Protein AF-A0A5J4TR93-F1 (afdb_monomer)

pLDDT: mean 70.81, std 18.43, range [32.22, 93.0]

Foldseek 3Di:
DDDDDPDDPVVVVVVVVVVPDDDDDPVVVVVVVVVVVVVVVVPDPPPDDPDDQLVPDAALPRDCVSPPQDPDLQSNLPHNNDPHRHDHCQPLVNQALPPACNSPPQDPDLLVNLSHNVDPHNHDHSPPLVNAALPDACNSPNQDPDQLVNLSRNNDPHNHDPPQLDPPPPDLVCCVSRPQDPPLQVNCVRPCDPHSHDNCQDLVNAELPPDCVSHPQDQDPVVNVSHNNCQPPVQPVHAALPNACVSPPQDLDPVSLVVHNVCVHRCVCSPPPCVVVPPPDPPPDDPDDPPPVVVVVVVCVVVVVVVVVVVVVVPVPPPDDDDDDDDDDDD

Structure (mmCIF, N/CA/C/O backbone):
data_AF-A0A5J4TR93-F1
#
_entry.id   AF-A0A5J4TR93-F1
#
loop_
_atom_site.group_PDB
_atom_site.id
_atom_site.type_symbol
_atom_site.label_atom_id
_atom_site.label_alt_id
_atom_site.label_comp_id
_atom_site.label_asym_id
_atom_site.label_entity_id
_atom_site.label_seq_id
_atom_site.pdbx_PDB_ins_code
_atom_site.Cartn_x
_atom_site.Cartn_y
_atom_site.Cartn_z
_atom_site.occupancy
_atom_site.B_iso_or_equiv
_atom_site.auth_seq_id
_atom_site.auth_comp_id
_atom_site.auth_asym_id
_atom_site.auth_atom_id
_atom_site.pdbx_PDB_model_num
ATOM 1 N N . MET A 1 1 ? -31.481 51.929 -56.118 1.00 37.41 1 MET A N 1
ATOM 2 C CA . MET A 1 1 ? -30.081 52.395 -55.987 1.00 37.41 1 MET A CA 1
ATOM 3 C C . MET A 1 1 ? -29.507 51.652 -54.790 1.00 37.41 1 MET A C 1
ATOM 5 O O . MET A 1 1 ? -30.074 51.794 -53.726 1.00 37.41 1 MET A O 1
ATOM 9 N N . ILE A 1 2 ? -28.531 50.756 -54.876 1.00 32.22 2 ILE A N 1
ATOM 10 C CA . ILE A 1 2 ? -27.362 50.682 -55.755 1.00 32.22 2 ILE A CA 1
ATOM 11 C C . ILE A 1 2 ? -27.167 49.223 -56.203 1.00 32.22 2 ILE A C 1
ATOM 13 O O . ILE A 1 2 ? -27.269 48.296 -55.407 1.00 32.22 2 ILE A O 1
ATOM 17 N N . GLN A 1 3 ? -26.921 49.065 -57.503 1.00 36.19 3 GLN A N 1
ATOM 18 C CA . GLN A 1 3 ? -26.492 47.844 -58.178 1.00 36.19 3 GLN A CA 1
ATOM 19 C C . GLN A 1 3 ? -25.020 47.526 -57.885 1.00 36.19 3 GLN A C 1
ATOM 21 O O . GLN A 1 3 ? -24.191 48.430 -57.834 1.00 36.19 3 GLN A O 1
ATOM 26 N N . GLY A 1 4 ? -24.705 46.228 -57.891 1.00 43.88 4 GLY A N 1
ATOM 27 C CA . GLY A 1 4 ? -23.479 45.711 -58.498 1.00 43.88 4 GLY A CA 1
ATOM 28 C C . GLY A 1 4 ? -22.318 45.445 -57.550 1.00 43.88 4 GLY A C 1
ATOM 29 O O . GLY A 1 4 ? -21.496 46.331 -57.333 1.00 43.88 4 GLY A O 1
ATOM 30 N N . LYS A 1 5 ? -22.188 44.188 -57.092 1.00 41.41 5 LYS A N 1
ATOM 31 C CA . LYS A 1 5 ? -20.883 43.583 -56.759 1.00 41.41 5 LYS A CA 1
ATOM 32 C C . LYS A 1 5 ? -20.880 42.052 -56.586 1.00 41.41 5 LYS A C 1
ATOM 34 O O . LYS A 1 5 ? -20.048 41.544 -55.858 1.00 41.41 5 LYS A O 1
ATOM 39 N N . ASP A 1 6 ? -21.702 41.305 -57.327 1.00 48.62 6 ASP A N 1
ATOM 40 C CA . ASP A 1 6 ? -21.729 39.829 -57.246 1.00 48.62 6 ASP A CA 1
ATOM 41 C C . ASP A 1 6 ? -21.394 39.141 -58.576 1.00 48.62 6 ASP A C 1
ATOM 43 O O . ASP A 1 6 ? -22.163 38.328 -59.062 1.00 48.62 6 ASP A O 1
ATOM 47 N N . ASN A 1 7 ? -20.258 39.470 -59.206 1.00 46.81 7 ASN A N 1
ATOM 48 C CA . ASN A 1 7 ? -19.810 38.741 -60.410 1.00 46.81 7 ASN A CA 1
ATOM 49 C C . ASN A 1 7 ? -18.286 38.578 -60.567 1.00 46.81 7 ASN A C 1
ATOM 51 O O . ASN A 1 7 ? -17.830 38.132 -61.614 1.00 46.81 7 ASN A O 1
ATOM 55 N N . HIS A 1 8 ? -17.478 38.884 -59.545 1.00 45.69 8 HIS A N 1
ATOM 56 C CA . HIS A 1 8 ? -16.012 38.772 -59.655 1.00 45.69 8 HIS A CA 1
ATOM 57 C C . HIS A 1 8 ? -15.372 37.664 -58.806 1.00 45.69 8 HIS A C 1
ATOM 59 O O . HIS A 1 8 ? -14.196 37.360 -58.995 1.00 45.69 8 HIS A O 1
ATOM 65 N N . VAL A 1 9 ? -16.132 37.025 -57.911 1.00 43.44 9 VAL A N 1
ATOM 66 C CA . VAL A 1 9 ? -15.620 35.936 -57.055 1.00 43.44 9 VAL A CA 1
ATOM 67 C C . VAL A 1 9 ? -15.923 34.553 -57.648 1.00 43.44 9 VAL A C 1
ATOM 69 O O . VAL A 1 9 ? -15.178 33.606 -57.415 1.00 43.44 9 VAL A O 1
ATOM 72 N N . LEU A 1 10 ? -16.935 34.436 -58.516 1.00 42.91 10 LEU A N 1
ATOM 73 C CA . LEU A 1 10 ? -17.304 33.155 -59.128 1.00 42.91 10 LEU A CA 1
ATOM 74 C C . LEU A 1 10 ? -16.402 32.751 -60.314 1.00 42.91 10 LEU A C 1
ATOM 76 O O . LEU A 1 10 ? -16.296 31.567 -60.619 1.00 42.91 10 LEU A O 1
ATOM 80 N N . LEU A 1 11 ? -15.679 33.695 -60.936 1.00 42.56 11 LEU A N 1
ATOM 81 C CA . LEU A 1 11 ? -14.771 33.391 -62.055 1.00 42.56 11 LEU A CA 1
ATOM 82 C C . LEU A 1 11 ? -13.381 32.888 -61.617 1.00 42.56 11 LEU A C 1
ATOM 84 O O . LEU A 1 11 ? -12.681 32.255 -62.403 1.00 42.56 11 LEU A O 1
ATOM 88 N N . LEU A 1 12 ? -12.975 33.131 -60.365 1.00 40.06 12 LEU A N 1
ATOM 89 C CA . LEU A 1 12 ? -11.679 32.674 -59.840 1.00 40.06 12 LEU A CA 1
ATOM 90 C C . LEU A 1 12 ? -11.728 31.240 -59.295 1.00 40.06 12 LEU A C 1
ATOM 92 O O . LEU A 1 12 ? -10.715 30.545 -59.317 1.00 40.06 12 LEU A O 1
ATOM 96 N N . VAL A 1 13 ? -12.909 30.760 -58.894 1.00 43.53 13 VAL A N 1
ATOM 97 C CA . VAL A 1 13 ? -13.087 29.377 -58.417 1.00 43.53 13 VAL A CA 1
ATOM 98 C C . VAL A 1 13 ? -13.214 28.383 -59.583 1.00 43.53 13 VAL A C 1
ATOM 100 O O . VAL A 1 13 ? -12.844 27.221 -59.436 1.00 43.53 13 VAL A O 1
ATOM 103 N N . GLN A 1 14 ? -13.619 28.828 -60.780 1.00 42.38 14 GLN A N 1
ATOM 104 C CA . GLN A 1 14 ? -13.670 27.961 -61.967 1.00 42.38 14 GLN A CA 1
ATOM 105 C C . GLN A 1 14 ? -12.337 27.821 -62.725 1.00 42.38 14 GLN A C 1
ATOM 107 O O . GLN A 1 14 ? -12.156 26.820 -63.414 1.00 42.38 14 GLN A O 1
ATOM 112 N N . LEU A 1 15 ? -11.373 28.741 -62.569 1.00 36.44 15 LEU A N 1
ATOM 113 C CA . LEU A 1 15 ? -10.076 28.636 -63.265 1.00 36.44 15 LEU A CA 1
ATOM 114 C C . LEU A 1 15 ? -9.021 27.794 -62.524 1.00 36.44 15 LEU A C 1
ATOM 116 O O . LEU A 1 15 ? -8.045 27.367 -63.136 1.00 36.44 15 LEU A O 1
ATOM 120 N N . GLN A 1 16 ? -9.199 27.527 -61.228 1.00 38.84 16 GLN A N 1
ATOM 121 C CA . GLN A 1 16 ? -8.255 26.710 -60.448 1.00 38.84 16 GLN A CA 1
ATOM 122 C C . GLN A 1 16 ? -8.620 25.217 -60.414 1.00 38.84 16 GLN A C 1
ATOM 124 O O . GLN A 1 16 ? -7.770 24.392 -60.089 1.00 38.84 16 GLN A O 1
ATOM 129 N N . LEU A 1 17 ? -9.836 24.837 -60.827 1.00 37.47 17 LEU A N 1
ATOM 130 C CA . LEU A 1 17 ? -10.262 23.431 -60.848 1.00 37.47 17 LEU A CA 1
ATOM 131 C C . LEU A 1 17 ? -10.017 22.703 -62.185 1.00 37.47 17 LEU A C 1
ATOM 133 O O . LEU A 1 17 ? -10.190 21.491 -62.249 1.00 37.47 17 LEU A O 1
ATOM 137 N N . GLN A 1 18 ? -9.559 23.394 -63.236 1.00 36.00 18 GLN A N 1
ATOM 138 C CA . GLN A 1 18 ? -9.200 22.764 -64.521 1.00 36.00 18 GLN A CA 1
ATOM 139 C C . GLN A 1 18 ? -7.719 22.368 -64.650 1.00 36.00 18 GLN A C 1
ATOM 141 O O . GLN A 1 18 ? -7.346 21.717 -65.623 1.00 36.00 18 GLN A O 1
ATOM 146 N N . VAL A 1 19 ? -6.869 22.679 -63.665 1.00 37.88 19 VAL A N 1
ATOM 147 C CA . VAL A 1 19 ? -5.449 22.263 -63.680 1.00 37.88 19 VAL A CA 1
ATOM 148 C C . VAL A 1 19 ? -5.249 20.850 -63.100 1.00 37.88 19 VAL A C 1
ATOM 150 O O . VAL A 1 19 ? -4.208 20.235 -63.314 1.00 37.88 19 VAL A O 1
ATOM 153 N N . LEU A 1 20 ? -6.264 20.274 -62.445 1.00 37.34 20 LEU A N 1
ATOM 154 C CA . LEU A 1 20 ? -6.200 18.936 -61.836 1.00 37.34 20 LEU A CA 1
ATOM 155 C C . LEU A 1 20 ? -6.741 17.790 -62.710 1.00 37.34 20 LEU A C 1
ATOM 157 O O . LEU A 1 20 ? -6.771 16.646 -62.263 1.00 37.34 20 LEU A O 1
ATOM 161 N N . GLN A 1 21 ? -7.107 18.047 -63.969 1.00 39.69 21 GLN A N 1
ATOM 162 C CA . GLN A 1 21 ? -7.540 17.004 -64.909 1.00 39.69 21 GLN A CA 1
ATOM 163 C C . GLN A 1 21 ? -6.921 17.189 -66.301 1.00 39.69 21 GLN A C 1
ATOM 165 O O . GLN A 1 21 ? -7.613 17.356 -67.301 1.00 39.69 21 GLN A O 1
ATOM 170 N N . GLN A 1 22 ? -5.593 17.087 -66.388 1.00 34.19 22 GLN A N 1
ATOM 171 C CA . GLN A 1 22 ? -4.949 16.621 -67.618 1.00 34.19 22 GLN A CA 1
ATOM 172 C C . GLN A 1 22 ? -4.065 15.405 -67.322 1.00 34.19 22 GLN A C 1
ATOM 174 O O . GLN A 1 22 ? -3.026 15.534 -66.671 1.00 34.19 22 GLN A O 1
ATOM 179 N N . PRO A 1 23 ? -4.449 14.209 -67.798 1.00 41.34 23 PRO A N 1
ATOM 180 C CA . PRO A 1 23 ? -3.612 13.037 -67.689 1.00 41.34 23 PRO A CA 1
ATOM 181 C C . PRO A 1 23 ? -2.524 13.059 -68.781 1.00 41.34 23 PRO A C 1
ATOM 183 O O . PRO A 1 23 ? -2.774 13.316 -69.953 1.00 41.34 23 PRO A O 1
ATOM 186 N N . SER A 1 24 ? -1.316 12.646 -68.395 1.00 49.66 24 SER A N 1
ATOM 187 C CA . SER A 1 24 ? -0.573 11.631 -69.160 1.00 49.66 24 SER A CA 1
ATOM 188 C C . SER A 1 24 ? 0.095 11.982 -70.503 1.00 49.66 24 SER A C 1
ATOM 190 O O . SER A 1 24 ? 0.220 11.089 -71.337 1.00 49.66 24 SER A O 1
ATOM 192 N N . VAL A 1 25 ? 0.646 13.187 -70.717 1.00 40.06 25 VAL A N 1
ATOM 193 C CA . VAL A 1 25 ? 1.549 13.387 -71.884 1.00 40.06 25 VAL A CA 1
ATOM 194 C C . VAL A 1 25 ? 2.928 13.943 -71.516 1.00 40.06 25 VAL A C 1
ATOM 196 O O . VAL A 1 25 ? 3.928 13.290 -71.804 1.00 40.06 25 VAL A O 1
ATOM 199 N N . ARG A 1 26 ? 3.040 15.066 -70.790 1.00 35.22 26 ARG A N 1
ATOM 200 C CA . ARG A 1 26 ? 4.363 15.677 -70.513 1.00 35.22 26 ARG A CA 1
ATOM 201 C C . ARG A 1 26 ? 5.221 14.945 -69.477 1.00 35.22 26 ARG A C 1
ATOM 203 O O . ARG A 1 26 ? 6.428 14.847 -69.667 1.00 35.22 26 ARG A O 1
ATOM 210 N N . VAL A 1 27 ? 4.633 14.371 -68.425 1.00 40.75 27 VAL A N 1
ATOM 211 C CA . VAL A 1 27 ? 5.401 13.608 -67.416 1.00 40.75 27 VAL A CA 1
ATOM 212 C C . VAL A 1 27 ? 5.897 12.279 -67.998 1.00 40.75 27 VAL A C 1
ATOM 214 O O . VAL A 1 27 ? 7.054 11.916 -67.800 1.00 40.75 27 VAL A O 1
ATOM 217 N N . LYS A 1 28 ? 5.079 11.609 -68.825 1.00 37.75 28 LYS A N 1
ATOM 218 C CA . LYS A 1 28 ? 5.501 10.418 -69.578 1.00 37.75 28 LYS A CA 1
ATOM 219 C C . LYS A 1 28 ? 6.570 10.735 -70.619 1.00 37.75 28 LYS A C 1
ATOM 221 O O . LYS A 1 28 ? 7.483 9.933 -70.756 1.00 37.75 28 LYS A O 1
ATOM 226 N N . GLN A 1 29 ? 6.513 11.882 -71.301 1.00 37.31 29 GLN A N 1
ATOM 227 C CA . GLN A 1 29 ? 7.568 12.293 -72.235 1.00 37.31 29 GLN A CA 1
ATOM 228 C C . GLN A 1 29 ? 8.889 12.602 -71.526 1.00 37.31 29 GLN A C 1
ATOM 230 O O . GLN A 1 29 ? 9.932 12.222 -72.042 1.00 37.31 29 GLN A O 1
ATOM 235 N N . ILE A 1 30 ? 8.875 13.220 -70.341 1.00 41.97 30 ILE A N 1
ATOM 236 C CA . ILE A 1 30 ? 10.106 13.511 -69.584 1.00 41.97 30 ILE A CA 1
ATOM 237 C C . ILE A 1 30 ? 10.707 12.226 -68.988 1.00 41.97 30 ILE A C 1
ATOM 239 O O . ILE A 1 30 ? 11.923 12.051 -69.046 1.00 41.97 30 ILE A O 1
ATOM 243 N N . LEU A 1 31 ? 9.883 11.296 -68.490 1.00 41.44 31 LEU A N 1
ATOM 244 C CA . LEU A 1 31 ? 10.342 9.983 -68.011 1.00 41.44 31 LEU A CA 1
ATOM 245 C C . LEU A 1 31 ? 10.818 9.069 -69.150 1.00 41.44 31 LEU A C 1
ATOM 247 O O . LEU A 1 31 ? 11.881 8.474 -69.014 1.00 41.44 31 LEU A O 1
ATOM 251 N N . HIS A 1 32 ? 10.125 9.018 -70.296 1.00 39.75 32 HIS A N 1
ATOM 252 C CA . HIS A 1 32 ? 10.624 8.293 -71.475 1.00 39.75 32 HIS A CA 1
ATOM 253 C C . HIS A 1 32 ? 11.901 8.924 -72.025 1.00 39.75 32 HIS A C 1
ATOM 255 O O . HIS A 1 32 ? 12.816 8.196 -72.384 1.00 39.75 32 HIS A O 1
ATOM 261 N N . SER A 1 33 ? 12.004 10.257 -72.059 1.00 36.41 33 SER A N 1
ATOM 262 C CA . SER A 1 33 ? 13.213 10.933 -72.553 1.00 36.41 33 SER A CA 1
ATOM 263 C C . SER A 1 33 ? 14.403 10.703 -71.623 1.00 36.41 33 SER A C 1
ATOM 265 O O . SER A 1 33 ? 15.499 10.448 -72.108 1.00 36.41 33 SER A O 1
ATOM 267 N N . LYS A 1 34 ? 14.205 10.714 -70.295 1.00 43.38 34 LYS A N 1
ATOM 268 C CA . LYS A 1 34 ? 15.256 10.359 -69.325 1.00 43.38 34 LYS A CA 1
ATOM 269 C C . LYS A 1 34 ? 15.629 8.875 -69.389 1.00 43.38 34 LYS A C 1
ATOM 271 O O . LYS A 1 34 ? 16.813 8.566 -69.346 1.00 43.38 34 LYS A O 1
ATOM 276 N N . SER A 1 35 ? 14.652 7.984 -69.571 1.00 39.16 35 SER A N 1
ATOM 277 C CA . SER A 1 35 ? 14.885 6.547 -69.771 1.00 39.16 35 SER A CA 1
ATOM 278 C C . SER A 1 35 ? 15.673 6.269 -71.057 1.00 39.16 35 SER A C 1
ATOM 280 O O . SER A 1 35 ? 16.639 5.519 -71.019 1.00 39.16 35 SER A O 1
ATOM 282 N N . LEU A 1 36 ? 15.336 6.932 -72.171 1.00 40.34 36 LEU A N 1
ATOM 283 C CA . LEU A 1 36 ? 16.033 6.809 -73.463 1.00 40.34 36 LEU A CA 1
ATOM 284 C C . LEU A 1 36 ? 17.441 7.424 -73.453 1.00 40.34 36 LEU A C 1
ATOM 286 O O . LEU A 1 36 ? 18.318 6.964 -74.183 1.00 40.34 36 LEU A O 1
ATOM 290 N N . ILE A 1 37 ? 17.678 8.462 -72.643 1.00 45.16 37 ILE A N 1
ATOM 291 C CA . ILE A 1 37 ? 19.025 9.010 -72.427 1.00 45.16 37 ILE A CA 1
ATOM 292 C C . ILE A 1 37 ? 19.863 8.030 -71.592 1.00 45.16 37 ILE A C 1
ATOM 294 O O . ILE A 1 37 ? 21.029 7.818 -71.912 1.00 45.16 37 ILE A O 1
ATOM 298 N N . LEU A 1 38 ? 19.268 7.378 -70.588 1.00 44.34 38 LEU A N 1
ATOM 299 C CA . LEU A 1 38 ? 19.948 6.379 -69.758 1.00 44.34 38 LEU A CA 1
ATOM 300 C C . LEU A 1 38 ? 20.294 5.107 -70.555 1.00 44.34 38 LEU A C 1
ATOM 302 O O . LEU A 1 38 ? 21.411 4.607 -70.457 1.00 44.34 38 LEU A O 1
ATOM 306 N N . GLU A 1 39 ? 19.390 4.637 -71.418 1.00 41.78 39 GLU A N 1
ATOM 307 C CA . GLU A 1 39 ? 19.602 3.461 -72.277 1.00 41.78 39 GLU A CA 1
ATOM 308 C C . GLU A 1 39 ? 20.697 3.690 -73.339 1.00 41.78 39 GLU A C 1
ATOM 310 O O . GLU A 1 39 ? 21.453 2.778 -73.676 1.00 41.78 39 GLU A O 1
ATOM 315 N N . LYS A 1 40 ? 20.850 4.931 -73.827 1.00 43.34 40 LYS A N 1
ATOM 316 C CA . LYS A 1 40 ? 21.929 5.300 -74.763 1.00 43.34 40 LYS A CA 1
ATOM 317 C C . LYS A 1 40 ? 23.312 5.361 -74.113 1.00 43.34 40 LYS A C 1
ATOM 319 O O . LYS A 1 40 ? 24.295 5.115 -74.804 1.00 43.34 40 LYS A O 1
ATOM 324 N N . VAL A 1 41 ? 23.404 5.640 -72.811 1.00 48.03 41 VAL A N 1
ATOM 325 C CA . VAL A 1 41 ? 24.677 5.605 -72.064 1.00 48.03 41 VAL A CA 1
ATOM 326 C C . VAL A 1 41 ? 25.120 4.161 -71.774 1.00 48.03 41 VAL A C 1
ATOM 328 O O . VAL A 1 41 ? 26.315 3.891 -71.679 1.00 48.03 41 VAL A O 1
ATOM 331 N N . VAL A 1 42 ? 24.180 3.211 -71.698 1.00 46.88 42 VAL A N 1
ATOM 332 C CA . VAL A 1 42 ? 24.457 1.783 -71.441 1.00 46.88 42 VAL A CA 1
ATOM 333 C C . VAL A 1 42 ? 25.164 1.089 -72.615 1.00 46.88 42 VAL A C 1
ATOM 335 O O . VAL A 1 42 ? 25.933 0.160 -72.381 1.00 46.88 42 VAL A O 1
ATOM 338 N N . ASN A 1 43 ? 24.977 1.568 -73.851 1.00 45.41 43 ASN A N 1
ATOM 339 C CA . ASN A 1 43 ? 25.500 0.934 -75.069 1.00 45.41 43 ASN A CA 1
ATOM 340 C C . ASN A 1 43 ? 26.557 1.772 -75.827 1.00 45.41 43 ASN A C 1
ATOM 342 O O . ASN A 1 43 ? 26.835 1.473 -76.989 1.00 45.41 43 ASN A O 1
ATOM 346 N N . ASP A 1 44 ? 27.153 2.814 -75.223 1.00 44.50 44 ASP A N 1
ATOM 347 C CA . ASP A 1 44 ? 28.219 3.598 -75.878 1.00 44.50 44 ASP A CA 1
ATOM 348 C C . ASP A 1 44 ? 29.593 2.894 -75.739 1.00 44.50 44 ASP A C 1
ATOM 350 O O . ASP A 1 44 ? 30.069 2.692 -74.616 1.00 44.50 44 ASP A O 1
ATOM 354 N N . PRO A 1 45 ? 30.275 2.548 -76.853 1.00 47.53 45 PRO A N 1
ATOM 355 C CA . PRO A 1 45 ? 31.579 1.883 -76.827 1.00 47.53 45 PRO A CA 1
ATOM 356 C C . PRO A 1 45 ? 32.733 2.738 -76.266 1.00 47.53 45 PRO A C 1
ATOM 358 O O . PRO A 1 45 ? 33.859 2.251 -76.182 1.00 47.53 45 PRO A O 1
ATOM 361 N N . ARG A 1 46 ? 32.500 4.001 -75.876 1.00 49.84 46 ARG A N 1
ATOM 362 C CA . ARG A 1 46 ? 33.525 4.939 -75.367 1.00 49.84 46 ARG A CA 1
ATOM 363 C C . ARG A 1 46 ? 33.534 5.088 -73.840 1.00 49.84 46 ARG A C 1
ATOM 365 O O . ARG A 1 46 ? 33.882 6.148 -73.312 1.00 49.84 46 ARG A O 1
ATOM 372 N N . LYS A 1 47 ? 33.161 4.037 -73.109 1.00 43.44 47 LYS A N 1
ATOM 373 C CA . LYS A 1 47 ? 33.245 4.002 -71.641 1.00 43.44 47 LYS A CA 1
ATOM 374 C C . LYS A 1 47 ? 34.717 4.116 -71.207 1.00 43.44 47 LYS A C 1
ATOM 376 O O . LYS A 1 47 ? 35.491 3.193 -71.431 1.00 43.44 47 LYS A O 1
ATOM 381 N N . GLY A 1 48 ? 35.105 5.250 -70.613 1.00 45.72 48 GLY A N 1
ATOM 382 C CA . GLY A 1 48 ? 36.440 5.403 -70.017 1.00 45.72 48 GLY A CA 1
ATOM 383 C C . GLY A 1 48 ? 37.057 6.805 -69.949 1.00 45.72 48 GLY A C 1
ATOM 384 O O . GLY A 1 48 ? 38.106 6.934 -69.331 1.00 45.72 48 GLY A O 1
ATOM 385 N N . GLY A 1 49 ? 36.463 7.858 -70.528 1.00 49.66 49 GLY A N 1
ATOM 386 C CA . GLY A 1 49 ? 37.094 9.191 -70.428 1.00 49.66 49 GLY A CA 1
ATOM 387 C C . GLY A 1 49 ? 36.222 10.439 -70.579 1.00 49.66 49 GLY A C 1
ATOM 388 O O . GLY A 1 49 ? 36.666 11.513 -70.192 1.00 49.66 49 GLY A O 1
ATOM 389 N N . LEU A 1 50 ? 35.000 10.337 -71.118 1.00 51.59 50 LEU A N 1
ATOM 390 C CA . LEU A 1 50 ? 34.141 11.504 -71.408 1.00 51.59 50 LEU A CA 1
ATOM 391 C C . LEU A 1 50 ? 32.706 11.396 -70.864 1.00 51.59 50 LEU A C 1
ATOM 393 O O . LEU A 1 50 ? 31.924 12.330 -71.023 1.00 51.59 50 LEU A O 1
ATOM 397 N N . CYS A 1 51 ? 32.348 10.287 -70.215 1.00 51.56 51 CYS A N 1
ATOM 398 C CA . CYS A 1 51 ? 31.077 10.173 -69.505 1.00 51.56 51 CYS A CA 1
ATOM 399 C C . CYS A 1 51 ? 31.311 10.516 -68.029 1.00 51.56 51 CYS A C 1
ATOM 401 O O . CYS A 1 51 ? 32.232 9.938 -67.446 1.00 51.56 51 CYS A O 1
ATOM 403 N N . PRO A 1 52 ? 30.521 11.424 -67.422 1.00 57.59 52 PRO A N 1
ATOM 404 C CA . PRO A 1 52 ? 30.558 11.608 -65.978 1.00 57.59 52 PRO A CA 1
ATOM 405 C C . PRO A 1 52 ? 30.280 10.259 -65.316 1.00 57.59 52 PRO A C 1
ATOM 407 O O . PRO A 1 52 ? 29.453 9.491 -65.815 1.00 57.59 52 PRO A O 1
ATOM 410 N N . ASP A 1 53 ? 31.019 9.968 -64.245 1.00 66.38 53 ASP A N 1
ATOM 411 C CA . ASP A 1 53 ? 30.845 8.753 -63.454 1.00 66.38 53 ASP A CA 1
ATOM 412 C C . ASP A 1 53 ? 29.339 8.542 -63.209 1.00 66.38 53 ASP A C 1
ATOM 414 O O . ASP A 1 53 ? 28.683 9.453 -62.689 1.00 66.38 53 ASP A O 1
ATOM 418 N N . PRO A 1 54 ? 28.751 7.403 -63.631 1.00 63.38 54 PRO A N 1
ATOM 419 C CA . PRO A 1 54 ? 27.326 7.146 -63.437 1.00 63.38 54 PRO A CA 1
ATOM 420 C C . PRO A 1 54 ? 26.919 7.215 -61.958 1.00 63.38 54 PRO A C 1
ATOM 422 O O . PRO A 1 54 ? 25.733 7.379 -61.672 1.00 63.38 54 PRO A O 1
ATOM 425 N N . CYS A 1 55 ? 27.886 7.142 -61.038 1.00 71.88 55 CYS A N 1
ATOM 426 C CA . CYS A 1 55 ? 27.691 7.218 -59.595 1.00 71.88 55 CYS A CA 1
ATOM 427 C C . CYS A 1 55 ? 28.007 8.600 -59.004 1.00 71.88 55 CYS A C 1
ATOM 429 O O . CYS A 1 55 ? 27.913 8.776 -57.792 1.00 71.88 55 CYS A O 1
ATOM 431 N N . ALA A 1 56 ? 28.309 9.607 -59.836 1.00 73.62 56 ALA A N 1
ATOM 432 C CA . ALA A 1 56 ? 28.550 10.981 -59.387 1.00 73.62 56 ALA A CA 1
ATOM 433 C C . ALA A 1 56 ? 27.309 11.638 -58.760 1.00 73.62 56 ALA A C 1
ATOM 435 O O . ALA A 1 56 ? 27.438 12.531 -57.924 1.00 73.62 56 ALA A O 1
ATOM 436 N N . VAL A 1 57 ? 26.106 11.222 -59.170 1.00 77.19 57 VAL A N 1
ATOM 437 C CA . VAL A 1 57 ? 24.838 11.699 -58.604 1.00 77.19 57 VAL A CA 1
ATOM 438 C C . VAL A 1 57 ? 23.910 10.508 -58.395 1.00 77.19 57 VAL A C 1
ATOM 440 O O . VAL A 1 57 ? 23.324 9.980 -59.341 1.00 77.19 57 VAL A O 1
ATOM 443 N N . ILE A 1 58 ? 23.765 10.095 -57.139 1.00 80.50 58 ILE A N 1
ATOM 444 C CA . ILE A 1 58 ? 22.849 9.029 -56.732 1.00 80.50 58 ILE A CA 1
ATOM 445 C C . ILE A 1 58 ? 21.553 9.671 -56.227 1.00 80.50 58 ILE A C 1
ATOM 447 O O . ILE A 1 58 ? 21.584 10.612 -55.438 1.00 80.50 58 ILE A O 1
ATOM 451 N N . ILE A 1 59 ? 20.414 9.167 -56.698 1.00 81.88 59 ILE A N 1
ATOM 452 C CA . ILE A 1 59 ? 19.072 9.508 -56.211 1.00 81.88 59 ILE A CA 1
ATOM 453 C C . ILE A 1 59 ? 18.322 8.213 -55.883 1.00 81.88 59 ILE A C 1
ATOM 455 O O . ILE A 1 59 ? 18.737 7.133 -56.301 1.00 81.88 59 ILE A O 1
ATOM 459 N N . GLU A 1 60 ? 17.191 8.317 -55.187 1.00 81.00 60 GLU A N 1
ATOM 460 C CA . GLU A 1 60 ? 16.388 7.176 -54.708 1.00 81.00 60 GLU A CA 1
ATOM 461 C C . GLU A 1 60 ? 16.020 6.152 -55.804 1.00 81.00 60 GLU A C 1
ATOM 463 O O . GLU A 1 60 ? 15.900 4.965 -55.530 1.00 81.00 60 GLU A O 1
ATOM 468 N N . SER A 1 61 ? 15.878 6.582 -57.064 1.00 80.12 61 SER A N 1
ATOM 469 C CA . SER A 1 61 ? 15.525 5.708 -58.194 1.00 80.12 61 SER A CA 1
ATOM 470 C C . SER A 1 61 ? 16.722 5.184 -59.004 1.00 80.12 61 SER A C 1
ATOM 472 O O . SER A 1 61 ? 16.521 4.575 -60.058 1.00 80.12 61 SER A O 1
ATOM 474 N N . THR A 1 62 ? 17.967 5.471 -58.606 1.00 81.81 62 THR A N 1
ATOM 475 C CA . THR A 1 62 ? 19.162 5.051 -59.360 1.00 81.81 62 THR A CA 1
ATOM 476 C C . THR A 1 62 ? 19.385 3.538 -59.232 1.00 81.81 62 THR A C 1
ATOM 478 O O . THR A 1 62 ? 19.644 3.029 -58.143 1.00 81.81 62 THR A O 1
ATOM 481 N N . SER A 1 63 ? 19.341 2.812 -60.357 1.00 80.69 63 SER A N 1
ATOM 482 C CA . SER A 1 63 ? 19.480 1.345 -60.388 1.00 80.69 63 SER A CA 1
ATOM 483 C C . SER A 1 63 ? 20.806 0.848 -59.799 1.00 80.69 63 SER A C 1
ATOM 485 O O . SER A 1 63 ? 21.881 1.346 -60.145 1.00 80.69 63 SER A O 1
ATOM 487 N N . THR A 1 64 ? 20.741 -0.214 -58.995 1.00 84.25 64 THR A N 1
ATOM 488 C CA . THR A 1 64 ? 21.915 -0.896 -58.424 1.00 84.25 64 THR A CA 1
ATOM 489 C C . THR A 1 64 ? 22.753 -1.639 -59.466 1.00 84.25 64 THR A C 1
ATOM 491 O O . THR A 1 64 ? 23.935 -1.878 -59.241 1.00 84.25 64 THR A O 1
ATOM 494 N N . SER A 1 65 ? 22.186 -1.937 -60.642 1.00 79.38 65 SER A N 1
ATOM 495 C CA . SER A 1 65 ? 22.933 -2.488 -61.783 1.00 79.38 65 SER A CA 1
ATOM 496 C C . SER A 1 65 ? 23.843 -1.466 -62.476 1.00 79.38 65 SER A C 1
ATOM 498 O O . SER A 1 65 ? 24.777 -1.856 -63.172 1.00 79.38 65 SER A O 1
ATOM 500 N N . LEU A 1 66 ? 23.568 -0.166 -62.305 1.00 79.56 66 LEU A N 1
ATOM 501 C CA . LEU A 1 66 ? 24.382 0.934 -62.837 1.00 79.56 66 LEU A CA 1
ATOM 502 C C . LEU A 1 66 ? 25.407 1.414 -61.808 1.00 79.56 66 LEU A C 1
ATOM 504 O O . LEU A 1 66 ? 26.564 1.629 -62.161 1.00 79.56 66 LEU A O 1
ATOM 508 N N . CYS A 1 67 ? 24.972 1.550 -60.555 1.00 83.12 67 CYS A N 1
ATOM 509 C CA . CYS A 1 67 ? 25.804 1.920 -59.416 1.00 83.12 67 CYS A CA 1
ATOM 510 C C . CYS A 1 67 ? 25.524 0.968 -58.258 1.00 83.12 67 CYS A C 1
ATOM 512 O O . CYS A 1 67 ? 24.488 1.134 -57.597 1.00 83.12 67 CYS A O 1
ATOM 514 N N . PRO A 1 68 ? 26.409 -0.017 -58.019 1.00 86.00 68 PRO A N 1
ATOM 515 C CA . PRO A 1 68 ? 26.281 -0.940 -56.902 1.00 86.00 68 PRO A CA 1
ATOM 516 C C . PRO A 1 68 ? 26.119 -0.195 -55.579 1.00 86.00 68 PRO A C 1
ATOM 518 O O . PRO A 1 68 ? 26.571 0.942 -55.428 1.00 86.00 68 PRO A O 1
ATOM 521 N N . CYS A 1 69 ? 25.441 -0.825 -54.625 1.00 85.00 69 CYS A N 1
ATOM 522 C CA . CYS A 1 69 ? 25.374 -0.278 -53.277 1.00 85.00 69 CYS A CA 1
ATOM 523 C C . CYS A 1 69 ? 26.778 -0.287 -52.655 1.00 85.00 69 CYS A C 1
ATOM 525 O O . CYS A 1 69 ? 27.526 -1.236 -52.897 1.00 85.00 69 CYS A O 1
ATOM 527 N N . PRO A 1 70 ? 27.139 0.730 -51.859 1.00 84.50 70 PRO A N 1
ATOM 528 C CA . PRO A 1 70 ? 28.398 0.717 -51.130 1.00 84.50 70 PRO A CA 1
ATOM 529 C C . PRO A 1 70 ? 28.461 -0.480 -50.176 1.00 84.50 70 PRO A C 1
ATOM 531 O O . PRO A 1 70 ? 27.479 -0.762 -49.484 1.00 84.50 70 PRO A O 1
ATOM 534 N N . ASP A 1 71 ? 29.621 -1.140 -50.119 1.00 80.25 71 ASP A N 1
ATOM 535 C CA . ASP A 1 71 ? 29.906 -2.192 -49.131 1.00 80.25 71 ASP A CA 1
ATOM 536 C C . ASP A 1 71 ? 30.234 -1.600 -47.746 1.00 80.25 71 ASP A C 1
ATOM 538 O O . ASP A 1 71 ? 30.038 -2.248 -46.718 1.00 80.25 71 ASP A O 1
ATOM 542 N N . ASP A 1 72 ? 30.722 -0.355 -47.705 1.00 81.00 72 ASP A N 1
ATOM 543 C CA . ASP A 1 72 ? 30.977 0.376 -46.462 1.00 81.00 72 ASP A CA 1
ATOM 544 C C . ASP A 1 72 ? 29.661 0.887 -45.859 1.00 81.00 72 ASP A C 1
ATOM 546 O O . ASP A 1 72 ? 28.920 1.644 -46.492 1.00 81.00 72 ASP A O 1
ATOM 550 N N . GLN A 1 73 ? 29.386 0.506 -44.610 1.00 77.50 73 GLN A N 1
ATOM 551 C CA . GLN A 1 73 ? 28.147 0.855 -43.909 1.00 77.50 73 GLN A CA 1
ATOM 552 C C . GLN A 1 73 ? 27.964 2.365 -43.710 1.00 77.50 73 GLN A C 1
ATOM 554 O O . GLN A 1 73 ? 26.834 2.852 -43.737 1.00 77.50 73 GLN A O 1
ATOM 559 N N . SER A 1 74 ? 29.050 3.120 -43.546 1.00 77.88 74 SER A N 1
ATOM 560 C CA . SER A 1 74 ? 29.006 4.576 -43.363 1.00 77.88 74 SER A CA 1
ATOM 561 C C . SER A 1 74 ? 28.589 5.268 -44.660 1.00 77.88 74 SER A C 1
ATOM 563 O O . SER A 1 74 ? 27.805 6.216 -44.643 1.00 77.88 74 SER A O 1
ATOM 565 N N . LEU A 1 75 ? 29.074 4.759 -45.798 1.00 79.06 75 LEU A N 1
ATOM 566 C CA . LEU A 1 75 ? 28.677 5.239 -47.124 1.00 79.06 75 LEU A CA 1
ATOM 567 C C . LEU A 1 75 ? 27.259 4.790 -47.487 1.00 79.06 75 LEU A C 1
ATOM 569 O O . LEU A 1 75 ? 26.512 5.547 -48.101 1.00 79.06 75 LEU A O 1
ATOM 573 N N . GLN A 1 76 ? 26.863 3.592 -47.065 1.00 80.50 76 GLN A N 1
ATOM 574 C CA . GLN A 1 76 ? 25.507 3.087 -47.256 1.00 80.50 76 GLN A CA 1
ATOM 575 C C . GLN A 1 76 ? 24.477 3.880 -46.433 1.00 80.50 76 GLN A C 1
ATOM 577 O O . GLN A 1 76 ? 23.374 4.125 -46.912 1.00 80.50 76 GLN A O 1
ATOM 582 N N . PHE A 1 77 ? 24.839 4.365 -45.238 1.00 78.62 77 PHE A N 1
ATOM 583 C CA . PHE A 1 77 ? 23.968 5.212 -44.413 1.00 78.62 77 PHE A CA 1
ATOM 584 C C . PHE A 1 77 ? 23.649 6.571 -45.054 1.00 78.62 77 PHE A C 1
ATOM 586 O O . PHE A 1 77 ? 22.573 7.128 -44.817 1.00 78.62 77 PHE A O 1
ATOM 593 N N . ILE A 1 78 ? 24.558 7.124 -45.856 1.00 81.00 78 ILE A N 1
ATOM 594 C CA . ILE A 1 78 ? 24.323 8.379 -46.584 1.00 81.00 78 ILE A CA 1
ATOM 595 C C . ILE A 1 78 ? 23.804 8.152 -48.011 1.00 81.00 78 ILE A C 1
ATOM 597 O O . ILE A 1 78 ? 23.453 9.127 -48.675 1.00 81.00 78 ILE A O 1
ATOM 601 N N . ASP A 1 79 ? 23.726 6.900 -48.484 1.00 83.31 79 ASP A N 1
ATOM 602 C CA . ASP A 1 79 ? 23.161 6.576 -49.797 1.00 83.31 79 ASP A CA 1
ATOM 603 C C . ASP A 1 79 ? 21.650 6.888 -49.790 1.00 83.31 79 ASP A C 1
ATOM 605 O O . ASP A 1 79 ? 20.908 6.327 -48.974 1.00 83.31 79 ASP A O 1
ATOM 609 N N . PRO A 1 80 ? 21.155 7.752 -50.698 1.00 84.69 80 PRO A N 1
ATOM 610 C CA . PRO A 1 80 ? 19.732 8.083 -50.794 1.00 84.69 80 PRO A CA 1
ATOM 611 C C . PRO A 1 80 ? 18.819 6.868 -51.003 1.00 84.69 80 PRO A C 1
ATOM 613 O O . PRO A 1 80 ? 17.621 6.954 -50.764 1.00 84.69 80 PRO A O 1
ATOM 616 N N . ARG A 1 81 ? 19.363 5.735 -51.457 1.00 86.00 81 ARG A N 1
ATOM 617 C CA . ARG A 1 81 ? 18.626 4.498 -51.744 1.00 86.00 81 ARG A CA 1
ATOM 618 C C . ARG A 1 81 ? 18.595 3.510 -50.576 1.00 86.00 81 ARG A C 1
ATOM 620 O O . ARG A 1 81 ? 18.090 2.395 -50.752 1.00 86.00 81 ARG A O 1
ATOM 627 N N . LYS A 1 82 ? 19.157 3.848 -49.411 1.00 86.94 82 LYS A N 1
ATOM 628 C CA . LYS A 1 82 ? 19.121 2.971 -48.229 1.00 86.94 82 LYS A CA 1
ATOM 629 C C . LYS A 1 82 ? 17.684 2.591 -47.860 1.00 86.94 82 LYS A C 1
ATOM 631 O O . LYS A 1 82 ? 16.770 3.405 -47.983 1.00 86.94 82 LYS A O 1
ATOM 636 N N . GLY A 1 83 ? 17.472 1.342 -47.461 1.00 79.62 83 GLY A N 1
ATOM 637 C CA . GLY A 1 83 ? 16.150 0.813 -47.103 1.00 79.62 83 GLY A CA 1
ATOM 638 C C . GLY A 1 83 ? 15.169 0.665 -48.269 1.00 79.62 83 GLY A C 1
ATOM 639 O O . GLY A 1 83 ? 14.030 0.258 -48.053 1.00 79.62 83 GLY A O 1
ATOM 640 N N . THR A 1 84 ? 15.588 0.970 -49.502 1.00 83.81 84 THR A N 1
ATOM 641 C CA . THR A 1 84 ? 14.788 0.743 -50.713 1.00 83.81 84 THR A CA 1
ATOM 642 C C . THR A 1 84 ? 15.494 -0.261 -51.616 1.00 83.81 84 THR A C 1
ATOM 644 O O . THR A 1 84 ? 15.323 -1.467 -51.454 1.00 83.81 84 THR A O 1
ATOM 647 N N . THR A 1 85 ? 16.318 0.204 -52.554 1.00 83.56 85 THR A N 1
ATOM 648 C CA . THR A 1 85 ? 17.100 -0.668 -53.437 1.00 83.56 85 THR A CA 1
ATOM 649 C C . THR A 1 85 ? 18.457 -1.043 -52.852 1.00 83.56 85 THR A C 1
ATOM 651 O O . THR A 1 85 ? 19.050 -2.015 -53.314 1.00 83.56 85 THR A O 1
ATOM 654 N N . CYS A 1 86 ? 18.951 -0.291 -51.862 1.00 84.56 86 CYS A N 1
ATOM 655 C CA . CYS A 1 86 ? 20.142 -0.643 -51.094 1.00 84.56 86 CYS A CA 1
ATOM 656 C C . CYS A 1 86 ? 19.776 -1.069 -49.667 1.00 84.56 86 CYS A C 1
ATOM 658 O O . CYS A 1 86 ? 18.800 -0.550 -49.120 1.00 84.56 86 CYS A O 1
ATOM 660 N N . PRO A 1 87 ? 20.543 -1.990 -49.051 1.00 84.38 87 PRO A N 1
ATOM 661 C CA . PRO A 1 87 ? 20.341 -2.367 -47.655 1.00 84.38 87 PRO A CA 1
ATOM 662 C C . PRO A 1 87 ? 20.362 -1.142 -46.734 1.00 84.38 87 PRO A C 1
ATOM 664 O O . PRO A 1 87 ? 21.112 -0.196 -46.975 1.00 84.38 87 PRO A O 1
ATOM 667 N N . ASP A 1 88 ? 19.525 -1.150 -45.697 1.00 85.12 88 ASP A N 1
ATOM 668 C CA . ASP A 1 88 ? 19.605 -0.162 -44.623 1.00 85.12 88 ASP A CA 1
ATOM 669 C C . ASP A 1 88 ? 20.535 -0.696 -43.523 1.00 85.12 88 ASP A C 1
ATOM 671 O O . ASP A 1 88 ? 20.208 -1.714 -42.903 1.00 85.12 88 ASP A O 1
ATOM 675 N N . PRO A 1 89 ? 21.675 -0.037 -43.245 1.00 78.00 89 PRO A N 1
ATOM 676 C CA . PRO A 1 89 ? 22.554 -0.446 -42.154 1.00 78.00 89 PRO A CA 1
ATOM 677 C C . PRO A 1 89 ? 21.888 -0.324 -40.771 1.00 78.00 89 PRO A C 1
ATOM 679 O O . PRO A 1 89 ? 22.387 -0.909 -39.808 1.00 78.00 89 PRO A O 1
ATOM 682 N N . CYS A 1 90 ? 20.774 0.411 -40.662 1.00 81.12 90 CYS A N 1
ATOM 683 C CA . CYS A 1 90 ? 20.030 0.621 -39.421 1.00 81.12 90 CYS A CA 1
ATOM 684 C C . CYS A 1 90 ? 18.822 -0.309 -39.256 1.00 81.12 90 CYS A C 1
ATOM 686 O O . CYS A 1 90 ? 18.116 -0.206 -38.251 1.00 81.12 90 CYS A O 1
ATOM 688 N N . ASP A 1 91 ? 18.592 -1.231 -40.195 1.00 83.19 91 ASP A N 1
ATOM 689 C CA . ASP A 1 91 ? 17.554 -2.248 -40.049 1.00 83.19 91 ASP A CA 1
ATOM 690 C C . ASP A 1 91 ? 17.882 -3.201 -38.884 1.00 83.19 91 ASP A C 1
ATOM 692 O O . ASP A 1 91 ? 19.008 -3.697 -38.746 1.00 83.19 91 ASP A O 1
ATOM 696 N N . GLN A 1 92 ? 16.889 -3.485 -38.037 1.00 71.06 92 GLN A N 1
ATOM 697 C CA . GLN A 1 92 ? 17.071 -4.235 -36.787 1.00 71.06 92 GLN A CA 1
ATOM 698 C C . GLN A 1 92 ? 17.605 -5.654 -37.007 1.00 71.06 92 GLN A C 1
ATOM 700 O O . GLN A 1 92 ? 18.238 -6.213 -36.113 1.00 71.06 92 GLN A O 1
ATOM 705 N N . GLN A 1 93 ? 17.397 -6.234 -38.192 1.00 68.50 93 GLN A N 1
ATOM 706 C CA . GLN A 1 93 ? 17.923 -7.559 -38.533 1.00 68.50 93 GLN A CA 1
ATOM 707 C C . GLN A 1 93 ? 19.438 -7.566 -38.791 1.00 68.50 93 GLN A C 1
ATOM 709 O O . GLN A 1 93 ? 20.075 -8.612 -38.660 1.00 68.50 93 GLN A O 1
ATOM 714 N N . GLN A 1 94 ? 20.023 -6.422 -39.158 1.00 71.25 94 GLN A N 1
ATOM 715 C CA . GLN A 1 94 ? 21.448 -6.294 -39.494 1.00 71.25 94 GLN A CA 1
ATOM 716 C C . GLN A 1 94 ? 22.248 -5.547 -38.422 1.00 71.25 94 GLN A C 1
ATOM 718 O O . GLN A 1 94 ? 23.478 -5.666 -38.365 1.00 71.25 94 GLN A O 1
ATOM 723 N N . LEU A 1 95 ? 21.557 -4.807 -37.554 1.00 81.31 95 LEU A N 1
ATOM 724 C CA . LEU A 1 95 ? 22.156 -4.051 -36.467 1.00 81.31 95 LEU A CA 1
ATOM 725 C C . LEU A 1 95 ? 22.784 -4.994 -35.426 1.00 81.31 95 LEU A C 1
ATOM 727 O O . LEU A 1 95 ? 22.138 -5.899 -34.903 1.00 81.31 95 LEU A O 1
ATOM 731 N N . LYS A 1 96 ? 24.065 -4.790 -35.104 1.00 82.00 96 LYS A N 1
ATOM 732 C CA . LYS A 1 96 ? 24.800 -5.584 -34.104 1.00 82.00 96 LYS A CA 1
ATOM 733 C C . LYS A 1 96 ? 25.027 -4.754 -32.846 1.00 82.00 96 LYS A C 1
ATOM 735 O O . LYS A 1 96 ? 25.073 -3.528 -32.896 1.00 82.00 96 LYS A O 1
ATOM 740 N N . SER A 1 97 ? 25.268 -5.419 -31.718 1.00 83.31 97 SER A N 1
ATOM 741 C CA . SER A 1 97 ? 25.509 -4.763 -30.420 1.00 83.31 97 SER A CA 1
ATOM 742 C C . SER A 1 97 ? 26.729 -3.827 -30.391 1.00 83.31 97 SER A C 1
ATOM 744 O O . SER A 1 97 ? 26.829 -2.981 -29.507 1.00 83.31 97 SER A O 1
ATOM 746 N N . GLN A 1 98 ? 27.642 -3.956 -31.358 1.00 82.88 98 GLN A N 1
ATOM 747 C CA . GLN A 1 98 ? 28.844 -3.129 -31.491 1.00 82.88 98 GLN A CA 1
ATOM 748 C C . GLN A 1 98 ? 28.759 -2.094 -32.621 1.00 82.88 98 GLN A C 1
ATOM 750 O O . GLN A 1 98 ? 29.726 -1.365 -32.827 1.00 82.88 98 GLN A O 1
ATOM 755 N N . THR A 1 99 ? 27.648 -2.019 -33.367 1.00 82.38 99 THR A N 1
ATOM 756 C CA . THR A 1 99 ? 27.530 -1.062 -34.477 1.00 82.38 99 THR A CA 1
ATOM 757 C C . THR A 1 99 ? 27.624 0.376 -33.942 1.00 82.38 99 THR A C 1
ATOM 759 O O . THR A 1 99 ? 26.781 0.761 -33.121 1.00 82.38 99 THR A O 1
ATOM 762 N N . PRO A 1 100 ? 28.606 1.183 -34.394 1.00 84.44 100 PRO A N 1
ATOM 763 C CA . PRO A 1 100 ? 28.797 2.551 -33.922 1.00 84.44 100 PRO A CA 1
ATOM 764 C C . PRO A 1 100 ? 27.552 3.429 -34.089 1.00 84.44 100 PRO A C 1
ATOM 766 O O . PRO A 1 100 ? 26.846 3.353 -35.096 1.00 84.44 100 PRO A O 1
ATOM 769 N N . ILE A 1 101 ? 27.310 4.310 -33.116 1.00 84.88 101 ILE A N 1
ATOM 770 C CA . ILE A 1 101 ? 26.170 5.245 -33.136 1.00 84.88 101 ILE A CA 1
ATOM 771 C C . ILE A 1 101 ? 26.279 6.303 -34.241 1.00 84.88 101 ILE A C 1
ATOM 773 O O . ILE A 1 101 ? 25.272 6.873 -34.641 1.00 84.88 101 ILE A O 1
ATOM 777 N N . GLU A 1 102 ? 27.490 6.549 -34.747 1.00 82.00 102 GLU A N 1
ATOM 778 C CA . GLU A 1 102 ? 27.744 7.457 -35.871 1.00 82.00 102 GLU A CA 1
ATOM 779 C C . GLU A 1 102 ? 27.232 6.885 -37.200 1.00 82.00 102 GLU A C 1
ATOM 781 O O . GLU A 1 102 ? 26.823 7.642 -38.074 1.00 82.00 102 GLU A O 1
ATOM 786 N N . ILE A 1 103 ? 27.215 5.552 -37.331 1.00 80.31 103 ILE A N 1
ATOM 787 C CA . ILE A 1 103 ? 26.690 4.852 -38.511 1.00 80.31 103 ILE A CA 1
ATOM 788 C C . ILE A 1 103 ? 25.168 4.754 -38.424 1.00 80.31 103 ILE A C 1
ATOM 790 O O . ILE A 1 103 ? 24.479 5.011 -39.401 1.00 80.31 103 ILE A O 1
ATOM 794 N N . CYS A 1 104 ? 24.640 4.407 -37.249 1.00 83.94 104 CYS A N 1
ATOM 795 C CA . CYS A 1 104 ? 23.203 4.355 -37.001 1.00 83.94 104 CYS A CA 1
ATOM 796 C C . CYS A 1 104 ? 22.883 5.002 -35.656 1.00 83.94 104 CYS A C 1
ATOM 798 O O . CYS A 1 104 ? 23.119 4.369 -34.618 1.00 83.94 104 CYS A O 1
ATOM 800 N N . PRO A 1 105 ? 22.333 6.228 -35.644 1.00 85.88 105 PRO A N 1
ATOM 801 C CA . PRO A 1 105 ? 21.961 6.905 -34.413 1.00 85.88 105 PRO A CA 1
ATOM 802 C C . PRO A 1 105 ? 20.985 6.067 -33.591 1.00 85.88 105 PRO A C 1
ATOM 804 O O . PRO A 1 105 ? 20.163 5.325 -34.130 1.00 85.88 105 PRO A O 1
ATOM 807 N N . CYS A 1 106 ? 21.070 6.183 -32.272 1.00 85.56 106 CYS A N 1
ATOM 808 C CA . CYS A 1 106 ? 20.095 5.550 -31.398 1.00 85.56 106 CYS A CA 1
ATOM 809 C C . CYS A 1 106 ? 18.725 6.202 -31.589 1.00 85.56 106 CYS A C 1
ATOM 811 O O . CYS A 1 106 ? 18.624 7.428 -31.682 1.00 85.56 106 CYS A O 1
ATOM 813 N N . SER A 1 107 ? 17.673 5.384 -31.598 1.00 83.00 107 SER A N 1
AT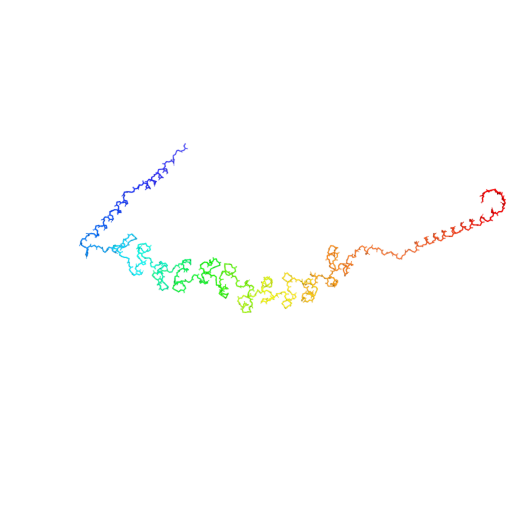OM 814 C CA . SER A 1 107 ? 16.308 5.904 -31.585 1.00 83.00 107 SER A CA 1
ATOM 815 C C . SER A 1 107 ? 16.059 6.728 -30.321 1.00 83.00 107 SER A C 1
ATOM 817 O O . SER A 1 107 ? 16.515 6.371 -29.232 1.00 83.00 107 SER A O 1
ATOM 819 N N . THR A 1 108 ? 15.306 7.814 -30.468 1.00 79.00 108 THR A N 1
ATOM 820 C CA . THR A 1 108 ? 14.770 8.597 -29.348 1.00 79.00 108 THR A CA 1
ATOM 821 C C . THR A 1 108 ? 13.402 8.094 -28.886 1.00 79.00 108 THR A C 1
ATOM 823 O O . THR A 1 108 ? 12.952 8.488 -27.813 1.00 79.00 108 THR A O 1
ATOM 826 N N . ASP A 1 109 ? 12.750 7.220 -29.662 1.00 79.56 109 ASP A N 1
ATOM 827 C CA . ASP A 1 109 ? 11.511 6.537 -29.279 1.00 79.56 109 ASP A CA 1
ATOM 828 C C . ASP A 1 109 ? 11.835 5.281 -28.442 1.00 79.56 109 ASP A C 1
ATOM 830 O O . ASP A 1 109 ? 12.432 4.333 -28.977 1.00 79.56 109 ASP A O 1
ATOM 834 N N . PRO A 1 110 ? 11.413 5.226 -27.162 1.00 75.25 110 PRO A N 1
ATOM 835 C CA . PRO A 1 110 ? 11.636 4.078 -26.281 1.00 75.25 110 PRO A CA 1
ATOM 836 C C . PRO A 1 110 ? 11.087 2.755 -26.831 1.00 75.25 110 PRO A C 1
ATOM 838 O O . PRO A 1 110 ? 11.673 1.697 -26.591 1.00 75.25 110 PRO A O 1
ATOM 841 N N . SER A 1 111 ? 9.993 2.808 -27.596 1.00 76.50 111 SER A N 1
ATOM 842 C CA . SER A 1 111 ? 9.322 1.628 -28.163 1.00 76.50 111 SER A CA 1
ATOM 843 C C . SER A 1 111 ? 10.156 0.967 -29.258 1.00 76.50 111 SER A C 1
ATOM 845 O O . SER A 1 111 ? 10.089 -0.241 -29.450 1.00 76.50 111 SER A O 1
ATOM 847 N N . GLN A 1 112 ? 10.974 1.747 -29.964 1.00 77.38 112 GLN A N 1
ATOM 848 C CA . GLN A 1 112 ? 11.933 1.229 -30.943 1.00 77.38 112 GLN A CA 1
ATOM 849 C C . GLN A 1 112 ? 13.235 0.796 -30.265 1.00 77.38 112 GLN A C 1
ATOM 851 O O . GLN A 1 112 ? 13.864 -0.184 -30.662 1.00 77.38 112 GLN A O 1
ATOM 856 N N . GLN A 1 113 ? 13.620 1.498 -29.199 1.00 79.12 113 GLN A N 1
ATOM 857 C CA . GLN A 1 113 ? 14.853 1.243 -28.462 1.00 79.12 113 GLN A CA 1
ATOM 858 C C . GLN A 1 113 ? 14.846 -0.090 -27.701 1.00 79.12 113 GLN A C 1
ATOM 860 O O . GLN A 1 113 ? 15.909 -0.666 -27.470 1.00 79.12 113 GLN A O 1
ATOM 865 N N . ILE A 1 114 ? 13.671 -0.625 -27.346 1.00 78.50 114 ILE A N 1
ATOM 866 C CA . ILE A 1 114 ? 13.567 -1.951 -26.719 1.00 78.50 114 ILE A CA 1
ATOM 867 C C . ILE A 1 114 ? 14.119 -3.068 -27.612 1.00 78.50 114 ILE A C 1
ATOM 869 O O . ILE A 1 114 ? 14.669 -4.044 -27.099 1.00 78.50 114 ILE A O 1
ATOM 873 N N . ASN A 1 115 ? 14.023 -2.913 -28.929 1.00 80.12 115 ASN A N 1
ATOM 874 C CA . ASN A 1 115 ? 14.490 -3.904 -29.889 1.00 80.12 115 ASN A CA 1
ATOM 875 C C . ASN A 1 115 ? 15.897 -3.588 -30.417 1.00 80.12 115 ASN A C 1
ATOM 877 O O . ASN A 1 115 ? 16.464 -4.413 -31.126 1.00 80.12 115 ASN A O 1
ATOM 881 N N . ASP A 1 116 ? 16.491 -2.443 -30.049 1.00 85.44 116 ASP A N 1
ATOM 882 C CA . ASP A 1 116 ? 17.862 -2.106 -30.440 1.00 85.44 116 ASP A CA 1
ATOM 883 C C . ASP A 1 116 ? 18.857 -3.039 -29.712 1.00 85.44 116 ASP A C 1
ATOM 885 O O . ASP A 1 116 ? 18.935 -3.019 -28.476 1.00 85.44 116 ASP A O 1
ATOM 889 N N . PRO A 1 117 ? 19.660 -3.844 -30.436 1.00 86.19 117 PRO A N 1
ATOM 890 C CA . PRO A 1 117 ? 20.641 -4.755 -29.839 1.00 86.19 117 PRO A CA 1
ATOM 891 C C . PRO A 1 117 ? 21.745 -4.055 -29.033 1.00 86.19 117 PRO A C 1
ATOM 893 O O . PRO A 1 117 ? 22.500 -4.715 -28.317 1.00 86.19 117 PRO A O 1
ATOM 896 N N . ARG A 1 118 ? 21.870 -2.729 -29.156 1.00 87.81 118 ARG A N 1
ATOM 897 C CA . ARG A 1 118 ? 22.870 -1.889 -28.482 1.00 87.81 118 ARG A CA 1
ATOM 898 C C . ARG A 1 118 ? 22.331 -1.210 -27.218 1.00 87.81 118 ARG A C 1
ATOM 900 O O . ARG A 1 118 ? 23.070 -0.448 -26.584 1.00 87.81 118 ARG A O 1
ATOM 907 N N . LYS A 1 119 ? 21.059 -1.434 -26.862 1.00 87.62 119 LYS A N 1
ATOM 908 C CA . LYS A 1 119 ? 20.415 -0.852 -25.672 1.00 87.62 119 LYS A CA 1
ATOM 909 C C . LYS A 1 119 ? 21.200 -1.160 -24.392 1.00 87.62 119 LYS A C 1
ATOM 911 O O . LYS A 1 119 ? 21.651 -2.283 -24.179 1.00 87.62 119 LYS A O 1
ATOM 916 N N . GLY A 1 120 ? 21.355 -0.160 -23.527 1.00 78.88 120 GLY A N 1
ATOM 917 C CA . GLY A 1 120 ? 22.111 -0.282 -22.274 1.00 78.88 120 GLY A CA 1
ATOM 918 C C . GLY A 1 120 ? 23.632 -0.371 -22.435 1.00 78.88 120 GLY A C 1
ATOM 919 O O . GLY A 1 120 ? 24.323 -0.585 -21.442 1.00 78.88 120 GLY A O 1
ATOM 920 N N . GLY A 1 121 ? 24.144 -0.188 -23.653 1.00 85.56 121 GLY A N 1
ATOM 921 C CA . GLY A 1 121 ? 25.565 -0.046 -23.956 1.00 85.56 121 GLY A CA 1
ATOM 922 C C . GLY A 1 121 ? 25.800 1.236 -24.745 1.00 85.56 121 GLY A C 1
ATOM 923 O O . GLY A 1 121 ? 25.816 2.323 -24.173 1.00 85.56 121 GLY A O 1
ATOM 924 N N . LEU A 1 122 ? 25.954 1.106 -26.067 1.00 86.19 122 LEU A N 1
ATOM 925 C CA . LEU A 1 122 ? 26.130 2.252 -26.968 1.00 86.19 122 LEU A CA 1
ATOM 926 C C . LEU A 1 122 ? 24.862 3.108 -27.076 1.00 86.19 122 LEU A C 1
ATOM 928 O O . LEU A 1 122 ? 24.961 4.321 -27.242 1.00 86.19 122 LEU A O 1
ATOM 932 N N . CYS A 1 123 ? 23.684 2.486 -26.967 1.00 86.94 123 CYS A N 1
ATOM 933 C CA . CYS A 1 123 ? 22.412 3.192 -26.940 1.00 86.94 123 CYS A CA 1
ATOM 934 C C . CYS A 1 123 ? 21.824 3.262 -25.528 1.00 86.94 123 CYS A C 1
ATOM 936 O O . CYS A 1 123 ? 22.007 2.325 -24.742 1.00 86.94 123 CYS A O 1
ATOM 938 N N . PRO A 1 124 ? 21.078 4.338 -25.202 1.00 84.38 124 PRO A N 1
ATOM 939 C CA . PRO A 1 124 ? 20.414 4.463 -23.912 1.00 84.38 124 PRO A CA 1
ATOM 940 C C . PRO A 1 124 ? 19.561 3.237 -23.560 1.00 84.38 124 PRO A C 1
ATOM 942 O O . PRO A 1 124 ? 19.034 2.535 -24.424 1.00 84.38 124 PRO A O 1
ATOM 945 N N . ASN A 1 125 ? 19.446 2.957 -22.264 1.00 84.12 125 ASN A N 1
ATOM 946 C CA . ASN A 1 125 ? 18.556 1.914 -21.775 1.00 84.12 125 ASN A CA 1
ATOM 947 C C . ASN A 1 125 ? 17.137 2.493 -21.615 1.00 84.12 125 ASN A C 1
ATOM 949 O O . ASN A 1 125 ? 16.975 3.406 -20.799 1.00 84.12 125 ASN A O 1
ATOM 953 N N . PRO A 1 126 ? 16.110 1.959 -22.302 1.00 78.31 126 PRO A N 1
ATOM 954 C CA . PRO A 1 126 ? 14.731 2.426 -22.140 1.00 78.31 126 PRO A CA 1
ATOM 955 C C . PRO A 1 126 ? 14.168 2.134 -20.736 1.00 78.31 126 PRO A C 1
ATOM 957 O O . PRO A 1 126 ? 13.223 2.783 -20.302 1.00 78.31 126 PRO A O 1
ATOM 960 N N . CYS A 1 127 ? 14.780 1.205 -19.994 1.00 79.69 127 CYS A N 1
ATOM 961 C CA . CYS A 1 127 ? 14.465 0.897 -18.598 1.00 79.69 127 CYS A CA 1
ATOM 962 C C . CYS A 1 127 ? 15.233 1.749 -17.573 1.00 79.69 127 CYS A C 1
ATOM 964 O O . CYS A 1 127 ? 15.238 1.421 -16.386 1.00 79.69 127 CYS A O 1
ATOM 966 N N . ASN A 1 128 ? 15.939 2.803 -17.991 1.00 80.12 128 ASN A N 1
ATOM 967 C CA . ASN A 1 128 ? 16.633 3.667 -17.040 1.00 80.12 128 ASN A CA 1
ATOM 968 C C . ASN A 1 128 ? 15.614 4.405 -16.155 1.00 80.12 128 ASN A C 1
ATOM 970 O O . ASN A 1 128 ? 14.716 5.069 -16.668 1.00 80.12 128 ASN A O 1
ATOM 974 N N . SER A 1 129 ? 15.779 4.338 -14.831 1.00 68.44 129 SER A N 1
ATOM 975 C CA . SER A 1 129 ? 14.857 4.943 -13.859 1.00 68.44 129 SER A CA 1
ATOM 976 C C . SER A 1 129 ? 14.675 6.452 -14.041 1.00 68.44 129 SER A C 1
ATOM 978 O O . SER A 1 129 ? 13.625 6.973 -13.686 1.00 68.44 129 SER A O 1
ATOM 980 N N . GLN A 1 130 ? 15.649 7.149 -14.637 1.00 69.62 130 GLN A N 1
ATOM 981 C CA . GLN A 1 130 ? 15.532 8.575 -14.975 1.00 69.62 130 GLN A CA 1
ATOM 982 C C . GLN A 1 130 ? 14.576 8.871 -16.144 1.00 69.62 130 GLN A C 1
ATOM 984 O O . GLN A 1 130 ? 14.121 10.003 -16.280 1.00 69.62 130 GLN A O 1
ATOM 989 N N . LEU A 1 131 ? 14.300 7.884 -17.000 1.00 71.94 131 LEU A N 1
ATOM 990 C CA . LEU A 1 131 ? 13.421 8.012 -18.170 1.00 71.94 131 LEU A CA 1
ATOM 991 C C . LEU A 1 131 ? 12.034 7.401 -17.930 1.00 71.94 131 LEU A C 1
ATOM 993 O O . LEU A 1 131 ? 11.085 7.725 -18.643 1.00 71.94 131 LEU A O 1
ATOM 997 N N . LEU A 1 132 ? 11.911 6.523 -16.933 1.00 79.75 132 LEU A N 1
ATOM 998 C CA . LEU A 1 132 ? 10.637 5.938 -16.538 1.00 79.75 132 LEU A CA 1
ATOM 999 C C . LEU A 1 132 ? 9.774 6.975 -15.813 1.00 79.75 132 LEU A C 1
ATOM 1001 O O . LEU A 1 132 ? 10.229 7.683 -14.916 1.00 79.75 132 LEU A O 1
ATOM 1005 N N . ASN A 1 133 ? 8.494 7.014 -16.167 1.00 80.19 133 ASN A N 1
ATOM 1006 C CA . ASN A 1 133 ? 7.470 7.721 -15.408 1.00 80.19 133 ASN A CA 1
ATOM 1007 C C . ASN A 1 133 ? 6.359 6.741 -15.009 1.00 80.19 133 ASN A C 1
ATOM 1009 O O . ASN A 1 133 ? 6.350 5.587 -15.437 1.00 80.19 133 ASN A O 1
ATOM 1013 N N . SER A 1 134 ? 5.406 7.199 -14.199 1.00 82.31 134 SER A N 1
ATOM 1014 C CA . SER A 1 134 ? 4.317 6.364 -13.671 1.00 82.31 134 SER A CA 1
ATOM 1015 C C . SER A 1 134 ? 3.409 5.743 -14.743 1.00 82.31 134 SER A C 1
ATOM 1017 O O . SER A 1 134 ? 2.668 4.813 -14.438 1.00 82.31 134 SER A O 1
ATOM 1019 N N . SER A 1 135 ? 3.464 6.237 -15.983 1.00 84.44 135 SER A N 1
ATOM 1020 C CA . SER A 1 135 ? 2.641 5.788 -17.111 1.00 84.44 135 SER A CA 1
ATOM 1021 C C . SER A 1 135 ? 3.406 4.936 -18.128 1.00 84.44 135 SER A C 1
ATOM 1023 O O . SER A 1 135 ? 2.798 4.479 -19.093 1.00 84.44 135 SER A O 1
ATOM 1025 N N . THR A 1 136 ? 4.717 4.713 -17.961 1.00 83.06 136 THR A N 1
ATOM 1026 C CA . THR A 1 136 ? 5.495 3.934 -18.935 1.00 83.06 136 THR A CA 1
ATOM 1027 C C . THR A 1 136 ? 5.018 2.469 -18.964 1.00 83.06 136 THR A C 1
ATOM 1029 O O . THR A 1 136 ? 5.135 1.778 -17.945 1.00 83.06 136 THR A O 1
ATOM 1032 N N . PRO A 1 137 ? 4.524 1.956 -20.110 1.00 85.00 137 PRO A N 1
ATOM 1033 C CA . PRO A 1 137 ? 3.997 0.596 -20.215 1.00 85.00 137 PRO A CA 1
ATOM 1034 C C . PRO A 1 137 ? 5.018 -0.491 -19.858 1.00 85.00 137 PRO A C 1
ATOM 1036 O O . PRO A 1 137 ? 6.218 -0.354 -20.117 1.00 85.00 137 PRO A O 1
ATOM 1039 N N . THR A 1 138 ? 4.538 -1.613 -19.315 1.00 85.25 138 THR A N 1
ATOM 1040 C CA . THR A 1 138 ? 5.375 -2.790 -19.017 1.00 85.25 138 THR A CA 1
ATOM 1041 C C . THR A 1 138 ? 5.944 -3.456 -20.264 1.00 85.25 138 THR A C 1
ATOM 1043 O O . THR A 1 138 ? 6.989 -4.094 -20.181 1.00 85.25 138 THR A O 1
ATOM 1046 N N . GLU A 1 139 ? 5.298 -3.278 -21.416 1.00 81.19 139 GLU A N 1
ATOM 1047 C CA . GLU A 1 139 ? 5.799 -3.753 -22.708 1.00 81.19 139 GLU A CA 1
ATOM 1048 C C . GLU A 1 139 ? 7.112 -3.070 -23.101 1.00 81.19 139 GLU A C 1
ATOM 1050 O O . GLU A 1 139 ? 7.974 -3.719 -23.679 1.00 81.19 139 GLU A O 1
ATOM 1055 N N . ILE A 1 140 ? 7.291 -1.790 -22.743 1.00 79.31 140 ILE A N 1
ATOM 1056 C CA . ILE A 1 140 ? 8.525 -1.029 -23.000 1.00 79.31 140 ILE A CA 1
ATOM 1057 C C . ILE A 1 140 ? 9.607 -1.404 -21.985 1.00 79.31 140 ILE A C 1
ATOM 1059 O O . ILE A 1 140 ? 10.782 -1.552 -22.326 1.00 79.31 140 ILE A O 1
ATOM 1063 N N . CYS A 1 141 ? 9.214 -1.548 -20.720 1.00 83.94 141 CYS A N 1
ATOM 1064 C CA . CYS A 1 141 ? 10.115 -1.978 -19.666 1.00 83.94 141 CYS A CA 1
ATOM 1065 C C . CYS A 1 141 ? 9.391 -2.885 -18.663 1.00 83.94 141 CYS A C 1
ATOM 1067 O O . CYS A 1 141 ? 8.571 -2.378 -17.886 1.00 83.94 141 CYS A O 1
ATOM 1069 N N . PRO A 1 142 ? 9.683 -4.197 -18.625 1.00 86.19 142 PRO A N 1
ATOM 1070 C CA . PRO A 1 142 ? 9.012 -5.108 -17.709 1.00 86.19 142 PRO A CA 1
ATOM 1071 C C . PRO A 1 142 ? 9.326 -4.751 -16.254 1.00 86.19 142 PRO A C 1
ATOM 1073 O O . PRO A 1 142 ? 10.417 -4.281 -15.929 1.00 86.19 142 PRO A O 1
ATOM 1076 N N . CYS A 1 143 ? 8.360 -4.976 -15.365 1.00 85.81 143 CYS A N 1
ATOM 1077 C CA . CYS A 1 143 ? 8.573 -4.780 -13.936 1.00 85.81 143 CYS A CA 1
ATOM 1078 C C . CYS A 1 143 ? 9.613 -5.781 -13.423 1.00 85.81 143 CYS A C 1
ATOM 1080 O O . CYS A 1 143 ? 9.581 -6.964 -13.769 1.00 85.81 143 CYS A O 1
ATOM 1082 N N . SER A 1 144 ? 10.528 -5.311 -12.578 1.00 84.50 144 SER A N 1
ATOM 1083 C CA . SER A 1 144 ? 11.513 -6.185 -11.946 1.00 84.50 144 SER A CA 1
ATOM 1084 C C . SER A 1 144 ? 10.837 -7.145 -10.968 1.00 84.50 144 SER A C 1
ATOM 1086 O O . SER A 1 144 ? 9.979 -6.733 -10.192 1.00 84.50 144 SER A O 1
ATOM 1088 N N . ALA A 1 145 ? 11.268 -8.407 -10.963 1.00 78.38 145 ALA A N 1
ATOM 1089 C CA . ALA A 1 145 ? 10.888 -9.375 -9.934 1.00 78.38 145 ALA A CA 1
ATOM 1090 C C . ALA A 1 145 ? 11.697 -9.201 -8.635 1.00 78.38 145 ALA A C 1
ATOM 1092 O O . ALA A 1 145 ? 11.363 -9.794 -7.611 1.00 78.38 145 ALA A O 1
ATOM 1093 N N . THR A 1 146 ? 12.777 -8.411 -8.671 1.00 78.81 146 THR A N 1
ATOM 1094 C CA . THR A 1 146 ? 13.626 -8.149 -7.507 1.00 78.81 146 THR A CA 1
ATOM 1095 C C . THR A 1 146 ? 13.045 -6.985 -6.707 1.00 78.81 146 THR A C 1
ATOM 1097 O O . THR A 1 146 ? 13.085 -5.847 -7.186 1.00 78.81 146 THR A O 1
ATOM 1100 N N . PRO A 1 147 ? 12.590 -7.202 -5.463 1.00 74.44 147 PRO A N 1
ATOM 1101 C CA . PRO A 1 147 ? 11.825 -6.185 -4.747 1.00 74.44 147 PRO A CA 1
ATOM 1102 C C . PRO A 1 147 ? 12.584 -4.891 -4.448 1.00 74.44 147 PRO A C 1
ATOM 1104 O O . PRO A 1 147 ? 12.014 -3.807 -4.512 1.00 74.44 147 PRO A O 1
ATOM 1107 N N . ILE A 1 148 ? 13.892 -4.992 -4.184 1.00 75.69 148 ILE A N 1
ATOM 1108 C CA . ILE A 1 148 ? 14.761 -3.825 -3.953 1.00 75.69 148 ILE A CA 1
ATOM 1109 C C . ILE A 1 148 ? 14.766 -2.899 -5.177 1.00 75.69 148 ILE A C 1
ATOM 1111 O O . ILE A 1 148 ? 14.690 -1.683 -5.035 1.00 75.69 148 ILE A O 1
ATOM 1115 N N . ILE A 1 149 ? 14.818 -3.471 -6.384 1.00 77.81 149 ILE A N 1
ATOM 1116 C CA . ILE A 1 149 ? 14.778 -2.703 -7.635 1.00 77.81 149 ILE A CA 1
ATOM 1117 C C . ILE A 1 149 ? 13.378 -2.113 -7.840 1.00 77.81 149 ILE A C 1
ATOM 1119 O O . ILE A 1 149 ? 13.239 -0.957 -8.224 1.00 77.81 149 ILE A O 1
ATOM 1123 N N . GLN A 1 150 ? 12.340 -2.892 -7.542 1.00 79.00 150 GLN A N 1
ATOM 1124 C CA . GLN A 1 150 ? 10.944 -2.512 -7.747 1.00 79.00 150 GLN A CA 1
ATOM 1125 C C . GLN A 1 150 ? 10.497 -1.325 -6.874 1.00 79.00 150 GLN A C 1
ATOM 1127 O O . GLN A 1 150 ? 9.603 -0.580 -7.258 1.00 79.00 150 GLN A O 1
ATOM 1132 N N . ILE A 1 151 ? 11.148 -1.082 -5.734 1.00 76.88 151 ILE A N 1
ATOM 1133 C CA . ILE A 1 151 ? 10.866 0.082 -4.865 1.00 76.88 151 ILE A CA 1
ATOM 1134 C C . ILE A 1 151 ? 11.363 1.392 -5.446 1.00 76.88 151 ILE A C 1
ATOM 1136 O O . ILE A 1 151 ? 10.808 2.454 -5.143 1.00 76.88 151 ILE A O 1
ATOM 1140 N N . LEU A 1 152 ? 12.406 1.318 -6.263 1.00 79.19 152 LEU A N 1
ATOM 1141 C CA . LEU A 1 152 ? 12.935 2.461 -6.988 1.00 79.19 152 LEU A CA 1
ATOM 1142 C C . LEU A 1 152 ? 12.217 2.660 -8.328 1.00 79.19 152 LEU A C 1
ATOM 1144 O O . LEU A 1 152 ? 12.481 3.656 -8.997 1.00 79.19 152 LEU A O 1
ATOM 1148 N N . ASP A 1 153 ? 11.318 1.749 -8.720 1.00 84.44 153 ASP A N 1
ATOM 1149 C CA . ASP A 1 153 ? 10.528 1.889 -9.940 1.00 84.44 153 ASP A CA 1
ATOM 1150 C C . ASP A 1 153 ? 9.455 2.981 -9.745 1.00 84.44 153 ASP A C 1
ATOM 1152 O O . ASP A 1 153 ? 8.599 2.852 -8.860 1.00 84.44 153 ASP A O 1
ATOM 1156 N N . PRO A 1 154 ? 9.451 4.048 -10.569 1.00 85.38 154 PRO A N 1
ATOM 1157 C CA . PRO A 1 154 ? 8.448 5.114 -10.500 1.00 85.38 154 PRO A CA 1
ATOM 1158 C C . PRO A 1 154 ? 7.002 4.640 -10.712 1.00 85.38 154 PRO A C 1
ATOM 1160 O O . PRO A 1 154 ? 6.065 5.388 -10.436 1.00 85.38 154 PRO A O 1
ATOM 1163 N N . ARG A 1 155 ? 6.807 3.419 -11.222 1.00 87.56 155 ARG A N 1
ATOM 1164 C CA . ARG A 1 155 ? 5.502 2.819 -11.538 1.00 87.56 155 ARG A CA 1
ATOM 1165 C C . ARG A 1 155 ? 4.964 1.899 -10.442 1.00 87.56 155 ARG A C 1
ATOM 1167 O O . ARG A 1 155 ? 3.918 1.275 -10.647 1.00 87.56 155 ARG A O 1
ATOM 1174 N N . LYS A 1 156 ? 5.679 1.753 -9.320 1.00 86.56 156 LYS A N 1
ATOM 1175 C CA . LYS A 1 156 ? 5.250 0.912 -8.191 1.00 86.56 156 LYS A CA 1
ATOM 1176 C C . LYS A 1 156 ? 3.876 1.338 -7.662 1.00 86.56 156 LYS A C 1
ATOM 1178 O O . LYS A 1 156 ? 3.574 2.528 -7.602 1.00 86.56 156 LYS A O 1
ATOM 1183 N N . GLY A 1 157 ? 3.053 0.368 -7.267 1.00 77.25 157 GLY A N 1
ATOM 1184 C CA . GLY A 1 157 ? 1.698 0.622 -6.757 1.00 77.25 157 GLY A CA 1
ATOM 1185 C C . GLY A 1 157 ? 0.693 1.073 -7.821 1.00 77.25 157 GLY A C 1
ATOM 1186 O O . GLY A 1 157 ? -0.415 1.476 -7.481 1.00 77.25 157 GLY A O 1
ATOM 1187 N N . GLY A 1 158 ? 1.069 0.994 -9.097 1.00 85.06 158 GLY A N 1
ATOM 1188 C CA . GLY A 1 158 ? 0.205 1.258 -10.241 1.00 85.06 158 GLY A CA 1
ATOM 1189 C C . GLY A 1 158 ? 0.393 0.168 -11.287 1.00 85.06 158 GLY A C 1
ATOM 1190 O O . GLY A 1 158 ? -0.090 -0.949 -11.121 1.00 85.06 158 GLY A O 1
ATOM 1191 N N . ILE A 1 159 ? 1.125 0.492 -12.357 1.00 87.56 159 ILE A N 1
ATOM 1192 C CA . ILE A 1 159 ? 1.434 -0.445 -13.449 1.00 87.56 159 ILE A CA 1
ATOM 1193 C C . ILE A 1 159 ? 2.324 -1.596 -12.955 1.00 87.56 159 ILE A C 1
ATOM 1195 O O . ILE A 1 159 ? 2.128 -2.743 -13.359 1.00 87.56 159 ILE A O 1
ATOM 1199 N N . CYS A 1 160 ? 3.292 -1.302 -12.081 1.00 86.38 160 CYS A N 1
ATOM 1200 C CA . CYS A 1 160 ? 4.101 -2.325 -11.430 1.00 86.38 160 CYS A CA 1
ATOM 1201 C C . CYS A 1 160 ? 3.563 -2.641 -10.030 1.00 86.38 160 CYS A C 1
ATOM 1203 O O . CYS A 1 160 ? 3.117 -1.726 -9.329 1.00 86.38 160 CYS A O 1
ATOM 1205 N N . PRO A 1 161 ? 3.648 -3.912 -9.583 1.00 83.19 161 PRO A N 1
ATOM 1206 C CA . PRO A 1 161 ? 3.224 -4.282 -8.239 1.00 83.19 161 PRO A CA 1
ATOM 1207 C C . PRO A 1 161 ? 3.955 -3.439 -7.195 1.00 83.19 161 PRO A C 1
ATOM 1209 O O . PRO A 1 161 ? 5.134 -3.122 -7.374 1.00 83.19 161 PRO A O 1
ATOM 1212 N N . ASP A 1 162 ? 3.276 -3.091 -6.107 1.00 80.56 162 ASP A N 1
ATOM 1213 C CA . ASP A 1 162 ? 3.951 -2.546 -4.937 1.00 80.56 162 ASP A CA 1
ATOM 1214 C C . ASP A 1 162 ? 4.521 -3.703 -4.098 1.00 80.56 162 ASP A C 1
ATOM 1216 O O . ASP A 1 162 ? 3.749 -4.482 -3.527 1.00 80.56 162 ASP A O 1
ATOM 1220 N N . PRO A 1 163 ? 5.85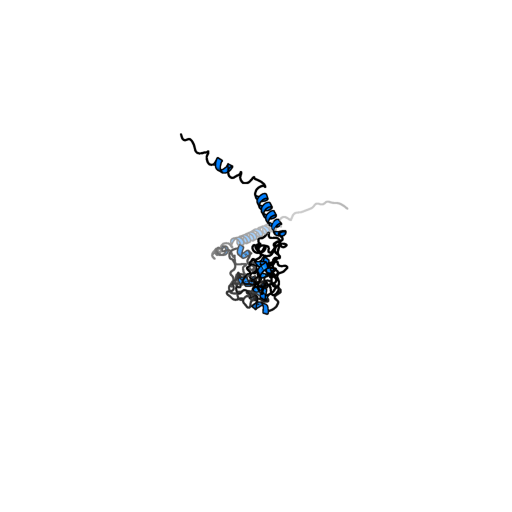4 -3.840 -3.995 1.00 74.94 163 PRO A N 1
ATOM 1221 C CA . PRO A 1 163 ? 6.462 -4.894 -3.188 1.00 74.94 163 PRO A CA 1
ATOM 1222 C C . PRO A 1 163 ? 6.110 -4.760 -1.700 1.00 74.94 163 PRO A C 1
ATOM 1224 O O . PRO A 1 163 ? 6.085 -5.769 -0.992 1.00 74.94 163 PRO A O 1
ATOM 1227 N N . CYS A 1 164 ? 5.774 -3.551 -1.236 1.00 74.75 164 CYS A N 1
ATOM 1228 C CA . CYS A 1 164 ? 5.397 -3.273 0.148 1.00 74.75 164 CYS A CA 1
ATOM 1229 C C . CYS A 1 164 ? 3.945 -3.638 0.482 1.00 74.75 164 CYS A C 1
ATOM 1231 O O . CYS A 1 164 ? 3.601 -3.735 1.658 1.00 74.75 164 CYS A O 1
ATOM 1233 N N . SER A 1 165 ? 3.119 -3.895 -0.532 1.00 72.94 165 SER A N 1
ATOM 1234 C CA . SER A 1 165 ? 1.721 -4.310 -0.375 1.00 72.94 165 SER A CA 1
ATOM 1235 C C . SER A 1 165 ? 1.549 -5.835 -0.280 1.00 72.94 165 SER A C 1
ATOM 1237 O O . SER A 1 165 ? 0.437 -6.320 -0.073 1.00 72.94 165 SER A O 1
ATOM 1239 N N . SER A 1 166 ? 2.625 -6.621 -0.430 1.00 63.84 166 SER A N 1
ATOM 1240 C CA . SER A 1 166 ? 2.550 -8.084 -0.342 1.00 63.84 166 SER A CA 1
ATOM 1241 C C . SER A 1 166 ? 2.625 -8.576 1.110 1.00 63.84 166 SER A C 1
ATOM 1243 O O . SER A 1 166 ? 3.516 -8.213 1.872 1.00 63.84 166 SER A O 1
ATOM 1245 N N . SER A 1 167 ? 1.720 -9.474 1.494 1.00 54.72 167 SER A N 1
ATOM 1246 C CA . SER A 1 167 ? 1.739 -10.182 2.785 1.00 54.72 167 SER A CA 1
ATOM 1247 C C . SER A 1 167 ? 2.860 -11.231 2.897 1.00 54.72 167 SER A C 1
ATOM 1249 O O . SER A 1 167 ? 2.992 -11.886 3.924 1.00 54.72 167 SER A O 1
ATOM 1251 N N . LEU A 1 168 ? 3.682 -11.390 1.851 1.00 54.41 168 LEU A N 1
ATOM 1252 C CA . LEU A 1 168 ? 4.795 -12.345 1.772 1.00 54.41 168 LEU A CA 1
ATOM 1253 C C . LEU A 1 168 ? 6.109 -11.804 2.358 1.00 54.41 168 LEU A C 1
ATOM 1255 O O . LEU A 1 168 ? 7.139 -12.483 2.329 1.00 54.41 168 LEU A O 1
ATOM 1259 N N . LEU A 1 169 ? 6.092 -10.588 2.900 1.00 58.03 169 LEU A N 1
ATOM 1260 C CA . LEU A 1 169 ? 7.232 -10.010 3.596 1.00 58.03 169 LEU A CA 1
ATOM 1261 C C . LEU A 1 169 ? 7.344 -10.663 4.978 1.00 58.03 169 LEU A C 1
ATOM 1263 O O . LEU A 1 169 ? 6.771 -10.193 5.946 1.00 58.03 169 LEU A O 1
ATOM 1267 N N . ASN A 1 170 ? 8.066 -11.779 5.069 1.00 56.84 170 ASN A N 1
ATOM 1268 C CA . ASN A 1 170 ? 8.242 -12.536 6.319 1.00 56.84 170 ASN A CA 1
ATOM 1269 C C . ASN A 1 170 ? 9.605 -12.285 6.997 1.00 56.84 170 ASN A C 1
ATOM 1271 O O . ASN A 1 170 ? 10.052 -13.094 7.806 1.00 56.84 170 ASN A O 1
ATOM 1275 N N . SER A 1 171 ? 10.307 -11.197 6.658 1.00 61.56 171 SER A N 1
ATOM 1276 C CA . SER A 1 171 ? 11.663 -10.932 7.160 1.00 61.56 171 SER A CA 1
ATOM 1277 C C . SER A 1 171 ? 11.852 -9.486 7.611 1.00 61.56 171 SER A C 1
ATOM 1279 O O . SER A 1 171 ? 11.432 -8.552 6.932 1.00 61.56 171 SER A O 1
ATOM 1281 N N . SER A 1 172 ? 12.552 -9.295 8.732 1.00 62.94 172 SER A N 1
ATOM 1282 C CA . SER A 1 172 ? 12.906 -7.981 9.289 1.00 62.94 172 SER A CA 1
ATOM 1283 C C . SER A 1 172 ? 13.773 -7.137 8.349 1.00 62.94 172 SER A C 1
ATOM 1285 O O . SER A 1 172 ? 13.713 -5.909 8.402 1.00 62.94 172 SER A O 1
ATOM 1287 N N . ALA A 1 173 ? 14.507 -7.768 7.423 1.00 61.50 173 ALA A N 1
ATOM 1288 C CA . ALA A 1 173 ? 15.260 -7.077 6.373 1.00 61.50 173 ALA A CA 1
ATOM 1289 C C . ALA A 1 173 ? 14.368 -6.169 5.506 1.00 61.50 173 ALA A C 1
ATOM 1291 O O . ALA A 1 173 ? 14.846 -5.200 4.918 1.00 61.50 173 ALA A O 1
ATOM 1292 N N . TYR A 1 174 ? 13.064 -6.451 5.461 1.00 64.75 174 TYR A N 1
ATOM 1293 C CA . TYR A 1 174 ? 12.105 -5.694 4.674 1.00 64.75 174 TYR A CA 1
ATOM 1294 C C . TYR A 1 174 ? 11.579 -4.419 5.336 1.00 64.75 174 TYR A C 1
ATOM 1296 O O . TYR A 1 174 ? 11.013 -3.591 4.633 1.00 64.75 174 TYR A O 1
ATOM 1304 N N . ILE A 1 175 ? 11.787 -4.206 6.639 1.00 65.88 175 ILE A N 1
ATOM 1305 C CA . ILE A 1 175 ? 11.375 -2.954 7.305 1.00 65.88 175 ILE A CA 1
ATOM 1306 C C . ILE A 1 175 ? 12.193 -1.763 6.794 1.00 65.88 175 ILE A C 1
ATOM 1308 O O . ILE A 1 175 ? 11.658 -0.674 6.619 1.00 65.88 175 ILE A O 1
ATOM 1312 N N . HIS A 1 176 ? 13.478 -1.964 6.489 1.00 65.81 176 HIS A N 1
ATOM 1313 C CA . HIS A 1 176 ? 14.318 -0.919 5.887 1.00 65.81 176 HIS A CA 1
ATOM 1314 C C . HIS A 1 176 ? 13.938 -0.606 4.437 1.00 65.81 176 HIS A C 1
ATOM 1316 O O . HIS A 1 176 ? 14.200 0.483 3.938 1.00 65.81 176 HIS A O 1
ATOM 1322 N N . ILE A 1 177 ? 13.344 -1.586 3.768 1.00 71.19 177 ILE A N 1
ATOM 1323 C CA . ILE A 1 177 ? 12.973 -1.558 2.358 1.00 71.19 177 ILE A CA 1
ATOM 1324 C C . ILE A 1 177 ? 11.573 -0.932 2.200 1.00 71.19 177 ILE A C 1
ATOM 1326 O O . ILE A 1 177 ? 11.351 -0.076 1.348 1.00 71.19 177 ILE A O 1
ATOM 1330 N N . CYS A 1 178 ? 10.651 -1.316 3.078 1.00 76.88 178 CYS A N 1
ATOM 1331 C CA . CYS A 1 178 ? 9.277 -0.851 3.162 1.00 76.88 178 CYS A CA 1
ATOM 1332 C C . CYS A 1 178 ? 9.021 -0.359 4.593 1.00 76.88 178 CYS A C 1
ATOM 1334 O O . CYS A 1 178 ? 8.546 -1.151 5.419 1.00 76.88 178 CYS A O 1
ATOM 1336 N N . PRO A 1 179 ? 9.338 0.910 4.913 1.00 80.19 179 PRO A N 1
ATOM 1337 C CA . PRO A 1 179 ? 9.140 1.430 6.257 1.00 80.19 179 PRO A CA 1
ATOM 1338 C C . PRO A 1 179 ? 7.670 1.319 6.668 1.00 80.19 179 PRO A C 1
ATOM 1340 O O . PRO A 1 179 ? 6.756 1.345 5.839 1.00 80.19 179 PRO A O 1
ATOM 1343 N N . CYS A 1 180 ? 7.449 1.145 7.965 1.00 82.81 180 CYS A N 1
ATOM 1344 C CA . CYS A 1 180 ? 6.112 1.229 8.535 1.00 82.81 180 CYS A CA 1
ATOM 1345 C C . CYS A 1 180 ? 5.637 2.684 8.509 1.00 82.81 180 CYS A C 1
ATOM 1347 O O . CYS A 1 180 ? 6.450 3.614 8.525 1.00 82.81 180 CYS A O 1
ATOM 1349 N N . GLN A 1 181 ? 4.323 2.877 8.473 1.00 85.94 181 GLN A N 1
ATOM 1350 C CA . GLN A 1 181 ? 3.746 4.207 8.568 1.00 85.94 181 GLN A CA 1
ATOM 1351 C C . GLN A 1 181 ? 4.010 4.777 9.963 1.00 85.94 181 GLN A C 1
ATOM 1353 O O . GLN A 1 181 ? 3.928 4.083 10.978 1.00 85.94 181 GLN A O 1
ATOM 1358 N N . THR A 1 182 ? 4.352 6.058 10.011 1.00 83.94 182 THR A N 1
ATOM 1359 C CA . THR A 1 182 ? 4.600 6.765 11.273 1.00 83.94 182 THR A CA 1
ATOM 1360 C C . THR A 1 182 ? 3.345 7.442 11.808 1.00 83.94 182 THR A C 1
ATOM 1362 O O . THR A 1 182 ? 3.231 7.625 13.017 1.00 83.94 182 THR A O 1
ATOM 1365 N N . ASP A 1 183 ? 2.400 7.787 10.930 1.00 86.19 183 ASP A N 1
ATOM 1366 C CA . ASP A 1 183 ? 1.080 8.280 11.311 1.00 86.19 183 ASP A CA 1
ATOM 1367 C C . ASP A 1 183 ? 0.216 7.110 11.822 1.00 86.19 183 ASP A C 1
ATOM 1369 O O . ASP A 1 183 ? -0.084 6.199 11.042 1.00 86.19 183 ASP A O 1
ATOM 1373 N N . PRO A 1 184 ? -0.227 7.124 13.095 1.00 85.31 184 PRO A N 1
ATOM 1374 C CA . PRO A 1 184 ? -1.093 6.090 13.658 1.00 85.31 184 PRO A CA 1
ATOM 1375 C C . PRO A 1 184 ? -2.361 5.818 12.836 1.00 85.31 184 PRO A C 1
ATOM 1377 O O . PRO A 1 184 ? -2.782 4.663 12.733 1.00 85.31 184 PRO A O 1
ATOM 1380 N N . ALA A 1 185 ? -2.950 6.852 12.222 1.00 86.81 185 ALA A N 1
ATOM 1381 C CA . ALA A 1 185 ? -4.170 6.723 11.425 1.00 86.81 185 ALA A CA 1
ATOM 1382 C C . ALA A 1 185 ? -3.938 5.983 10.098 1.00 86.81 185 ALA A C 1
ATOM 1384 O O . ALA A 1 185 ? -4.845 5.332 9.590 1.00 86.81 185 ALA A O 1
ATOM 1385 N N . GLN A 1 186 ? -2.724 6.040 9.547 1.00 85.50 186 GLN A N 1
ATOM 1386 C CA . GLN A 1 186 ? -2.342 5.261 8.364 1.00 85.50 186 GLN A CA 1
ATOM 1387 C C . GLN A 1 186 ? -1.822 3.879 8.759 1.00 85.50 186 GLN A C 1
ATOM 1389 O O . GLN A 1 186 ? -2.108 2.881 8.101 1.00 85.50 186 GLN A O 1
ATOM 1394 N N . GLN A 1 187 ? -1.109 3.799 9.882 1.00 87.19 187 GLN A N 1
ATOM 1395 C CA . GLN A 1 187 ? -0.544 2.559 10.398 1.00 87.19 187 GLN A CA 1
ATOM 1396 C C . GLN A 1 187 ? -1.627 1.542 10.795 1.00 87.19 187 GLN A C 1
ATOM 1398 O O . GLN A 1 187 ? -1.410 0.337 10.676 1.00 87.19 187 GLN A O 1
ATOM 1403 N N . ILE A 1 188 ? -2.817 1.995 11.213 1.00 86.25 188 ILE A N 1
ATOM 1404 C CA . ILE A 1 188 ? -3.943 1.097 11.515 1.00 86.25 188 ILE A CA 1
ATOM 1405 C C . ILE A 1 188 ? -4.468 0.356 10.270 1.00 86.25 188 ILE A C 1
ATOM 1407 O O . ILE A 1 188 ? -5.009 -0.749 10.405 1.00 86.25 188 ILE A O 1
ATOM 1411 N N . LEU A 1 189 ? -4.297 0.965 9.089 1.00 84.31 189 LEU A N 1
ATOM 1412 C CA . LEU A 1 189 ? -4.698 0.447 7.779 1.00 84.31 189 LEU A CA 1
ATOM 1413 C C . LEU A 1 189 ? -3.588 -0.376 7.108 1.00 84.31 189 LEU A C 1
ATOM 1415 O O . LEU A 1 189 ? -3.854 -1.033 6.103 1.00 84.31 189 LEU A O 1
ATOM 1419 N N . ASP A 1 190 ? -2.362 -0.356 7.644 1.00 81.88 190 ASP A N 1
ATOM 1420 C CA . ASP A 1 190 ? -1.244 -1.119 7.089 1.00 81.88 190 ASP A CA 1
ATOM 1421 C C . ASP A 1 190 ? -1.536 -2.631 7.209 1.00 81.88 190 ASP A C 1
ATOM 1423 O O . ASP A 1 190 ? -1.737 -3.133 8.323 1.00 81.88 190 ASP A O 1
ATOM 1427 N N . PRO A 1 191 ? -1.529 -3.393 6.096 1.00 78.94 191 PRO A N 1
ATOM 1428 C CA . PRO A 1 191 ? -1.779 -4.837 6.118 1.00 78.94 191 PRO A CA 1
ATOM 1429 C C . PRO A 1 191 ? -0.806 -5.634 6.998 1.00 78.94 191 PRO A C 1
ATOM 1431 O O . PRO A 1 191 ? -1.092 -6.775 7.357 1.00 78.94 191 PRO A O 1
ATOM 1434 N N . ARG A 1 192 ? 0.354 -5.057 7.334 1.00 79.25 192 ARG A N 1
ATOM 1435 C CA . ARG A 1 192 ? 1.434 -5.680 8.116 1.00 79.25 192 ARG A CA 1
ATOM 1436 C C . ARG A 1 192 ? 1.360 -5.347 9.612 1.00 79.25 192 ARG A C 1
ATOM 1438 O O . ARG A 1 192 ? 2.263 -5.726 10.367 1.00 79.25 192 ARG A O 1
ATOM 1445 N N . LYS A 1 193 ? 0.332 -4.608 10.041 1.00 86.00 193 LYS A N 1
ATOM 1446 C CA . LYS A 1 193 ? 0.091 -4.217 11.435 1.00 86.00 193 LYS A CA 1
ATOM 1447 C C . LYS A 1 193 ? 0.012 -5.426 12.374 1.00 86.00 193 LYS A C 1
ATOM 1449 O O . LYS A 1 193 ? -0.658 -6.409 12.072 1.00 86.00 193 LYS A O 1
ATOM 1454 N N . GLY A 1 194 ? 0.639 -5.316 13.546 1.00 77.06 194 GLY A N 1
ATOM 1455 C CA . GLY A 1 194 ? 0.610 -6.349 14.590 1.00 77.06 194 GLY A CA 1
ATOM 1456 C C . GLY A 1 194 ? 1.545 -7.532 14.319 1.00 77.06 194 GLY A C 1
ATOM 1457 O O . GLY A 1 194 ? 1.510 -8.520 15.047 1.00 77.06 194 GLY A O 1
ATOM 1458 N N . GLY A 1 195 ? 2.379 -7.429 13.280 1.00 80.12 195 GLY A N 1
ATOM 1459 C CA . GLY A 1 195 ? 3.409 -8.399 12.920 1.00 80.12 195 GLY A CA 1
ATOM 1460 C C . GLY A 1 195 ? 4.725 -7.686 12.635 1.00 80.12 195 GLY A C 1
ATOM 1461 O O . GLY A 1 195 ? 5.436 -7.305 13.560 1.00 80.12 195 GLY A O 1
ATOM 1462 N N . LEU A 1 196 ? 5.043 -7.481 11.351 1.00 78.56 196 LEU A N 1
ATOM 1463 C CA . LEU A 1 196 ? 6.246 -6.737 10.954 1.00 78.56 196 LEU A CA 1
ATOM 1464 C C . LEU A 1 196 ? 6.196 -5.269 11.369 1.00 78.56 196 LEU A C 1
ATOM 1466 O O . LEU A 1 196 ? 7.228 -4.704 11.724 1.00 78.56 196 LEU A O 1
ATOM 1470 N N . CYS A 1 197 ? 5.021 -4.650 11.276 1.00 85.06 197 CYS A N 1
ATOM 1471 C CA . CYS A 1 197 ? 4.846 -3.272 11.689 1.00 85.06 197 CYS A CA 1
ATOM 1472 C C . CYS A 1 197 ? 4.077 -3.194 13.010 1.00 85.06 197 CYS A C 1
ATOM 1474 O O . CYS A 1 197 ? 3.130 -3.964 13.211 1.00 85.06 197 CYS A O 1
ATOM 1476 N N . PRO A 1 198 ? 4.458 -2.269 13.909 1.00 86.50 198 PRO A N 1
ATOM 1477 C CA . PRO A 1 198 ? 3.820 -2.145 15.209 1.00 86.50 198 PRO A CA 1
ATOM 1478 C C . PRO A 1 198 ? 2.333 -1.821 15.055 1.00 86.50 198 PRO A C 1
ATOM 1480 O O . PRO A 1 198 ? 1.922 -1.099 14.141 1.00 86.50 198 PRO A O 1
ATOM 1483 N N . ASP A 1 199 ? 1.524 -2.370 15.958 1.00 89.62 199 ASP A N 1
ATOM 1484 C CA . ASP A 1 199 ? 0.129 -1.972 16.096 1.00 89.62 199 ASP A CA 1
ATOM 1485 C C . ASP A 1 199 ? 0.047 -0.719 16.980 1.00 89.62 199 ASP A C 1
ATOM 1487 O O . ASP A 1 199 ? 0.370 -0.803 18.172 1.00 89.62 199 ASP A O 1
ATOM 1491 N N . PRO A 1 200 ? -0.385 0.436 16.437 1.00 87.94 200 PRO A N 1
ATOM 1492 C CA . PRO A 1 200 ? -0.458 1.684 17.189 1.00 87.94 200 PRO A CA 1
ATOM 1493 C C . PRO A 1 200 ? -1.486 1.613 18.326 1.00 87.94 200 PRO A C 1
ATOM 1495 O O . PRO A 1 200 ? -1.410 2.411 19.259 1.00 87.94 200 PRO A O 1
ATOM 1498 N N . CYS A 1 201 ? -2.417 0.654 18.278 1.00 89.44 201 CYS A N 1
ATOM 1499 C CA . CYS A 1 201 ? -3.422 0.431 19.313 1.00 89.44 201 CYS A CA 1
ATOM 1500 C C . CYS A 1 201 ? -3.051 -0.681 20.298 1.00 89.44 201 CYS A C 1
ATOM 1502 O O . CYS A 1 201 ? -3.816 -0.972 21.218 1.00 89.44 201 CYS A O 1
ATOM 1504 N N . SER A 1 202 ? -1.880 -1.302 20.144 1.00 89.31 202 SER A N 1
ATOM 1505 C CA . SER A 1 202 ? -1.380 -2.238 21.146 1.00 89.31 202 SER A CA 1
ATOM 1506 C C . SER A 1 202 ? -0.994 -1.503 22.430 1.00 89.31 202 SER A C 1
ATOM 1508 O O . SER A 1 202 ? -0.555 -0.350 22.417 1.00 89.31 202 SER A O 1
ATOM 1510 N N . SER A 1 203 ? -1.127 -2.187 23.567 1.00 82.25 203 SER A N 1
ATOM 1511 C CA . SER A 1 203 ? -0.898 -1.600 24.892 1.00 82.25 203 SER A CA 1
ATOM 1512 C C . SER A 1 203 ? 0.493 -0.987 25.071 1.00 82.25 203 SER A C 1
ATOM 1514 O O . SER A 1 203 ? 0.660 -0.115 25.920 1.00 82.25 203 SER A O 1
ATOM 1516 N N . GLU A 1 204 ? 1.494 -1.442 24.315 1.00 84.69 204 GLU A N 1
ATOM 1517 C CA . GLU A 1 204 ? 2.864 -0.928 24.373 1.00 84.69 204 GLU A CA 1
ATOM 1518 C C . GLU A 1 204 ? 2.951 0.523 23.874 1.00 84.69 204 GLU A C 1
ATOM 1520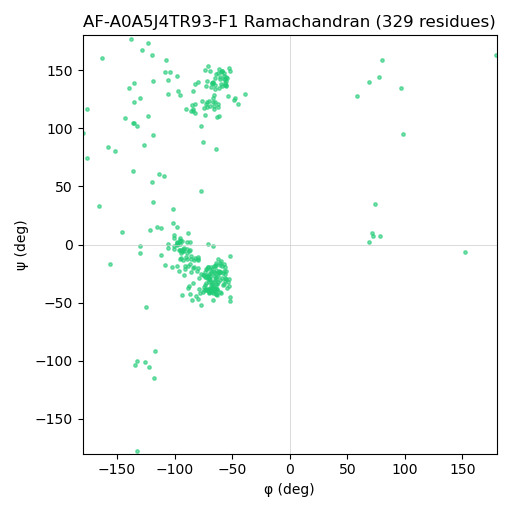 O O . GLU A 1 204 ? 3.473 1.378 24.591 1.00 84.69 204 GLU A O 1
ATOM 1525 N N . PHE A 1 205 ? 2.348 0.819 22.717 1.00 83.50 205 PHE A N 1
ATOM 1526 C CA . PHE A 1 205 ? 2.397 2.138 22.067 1.00 83.50 205 PHE A CA 1
ATOM 1527 C C . PHE A 1 205 ? 1.249 3.068 22.470 1.00 83.50 205 PHE A C 1
ATOM 1529 O O . PHE A 1 205 ? 1.365 4.291 22.365 1.00 83.50 205 PHE A O 1
ATOM 1536 N N . LEU A 1 206 ? 0.152 2.500 22.965 1.00 88.19 206 LEU A N 1
ATOM 1537 C CA . LEU A 1 206 ? -1.016 3.249 23.402 1.00 88.19 206 LEU A CA 1
ATOM 1538 C C . LEU A 1 206 ? -0.694 4.072 24.664 1.00 88.19 206 LEU A C 1
ATOM 1540 O O . LEU A 1 206 ? -0.041 3.595 25.601 1.00 88.19 206 LEU A O 1
ATOM 1544 N N . ASN A 1 207 ? -1.132 5.331 24.693 1.00 88.12 207 ASN A N 1
ATOM 1545 C CA . ASN A 1 207 ? -0.913 6.263 25.802 1.00 88.12 207 ASN A CA 1
ATOM 1546 C C . ASN A 1 207 ? -2.185 7.085 26.100 1.00 88.12 207 ASN A C 1
ATOM 1548 O O . ASN A 1 207 ? -3.200 6.941 25.424 1.00 88.12 207 ASN A O 1
ATOM 1552 N N . GLN A 1 208 ? -2.147 7.937 27.132 1.00 88.06 208 GLN A N 1
ATOM 1553 C CA . GLN A 1 208 ? -3.326 8.691 27.586 1.00 88.06 208 GLN A CA 1
ATOM 1554 C C . GLN A 1 208 ? -3.878 9.693 26.558 1.00 88.06 208 GLN A C 1
ATOM 1556 O O . GLN A 1 208 ? -5.051 10.048 26.653 1.00 88.06 208 GLN A O 1
ATOM 1561 N N . SER A 1 209 ? -3.070 10.143 25.593 1.00 88.44 209 SER A 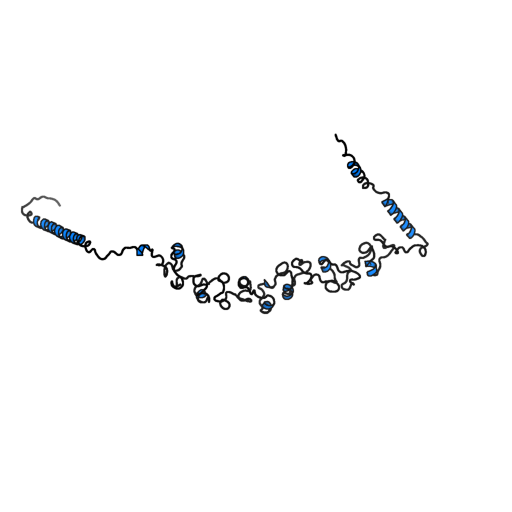N 1
ATOM 1562 C CA . SER A 1 209 ? -3.466 11.102 24.555 1.00 88.44 209 SER A CA 1
ATOM 1563 C C . SER A 1 209 ? -3.778 10.455 23.201 1.00 88.44 209 SER A C 1
ATOM 1565 O O . SER A 1 209 ? -4.160 11.163 22.270 1.00 88.44 209 SER A O 1
ATOM 1567 N N . THR A 1 210 ? -3.654 9.129 23.063 1.00 88.31 210 THR A N 1
ATOM 1568 C CA . THR A 1 210 ? -4.002 8.425 21.822 1.00 88.31 210 THR A CA 1
ATOM 1569 C C . THR A 1 210 ? -5.493 8.590 21.514 1.00 88.31 210 THR A C 1
ATOM 1571 O O . THR A 1 210 ? -6.347 8.128 22.278 1.00 88.31 210 THR A O 1
ATOM 1574 N N . SER A 1 211 ? -5.795 9.219 20.373 1.00 90.19 211 SER A N 1
ATOM 1575 C CA . SER A 1 211 ? -7.166 9.500 19.931 1.00 90.19 211 SER A CA 1
ATOM 1576 C C . SER A 1 211 ? -8.027 8.236 19.870 1.00 90.19 211 SER A C 1
ATOM 1578 O O . SER A 1 211 ? -7.598 7.187 19.379 1.00 90.19 211 SER A O 1
ATOM 1580 N N . ILE A 1 212 ? -9.267 8.360 20.344 1.00 91.06 212 ILE A N 1
ATOM 1581 C CA . ILE A 1 212 ? -10.279 7.298 20.295 1.00 91.06 212 ILE A CA 1
ATOM 1582 C C . ILE A 1 212 ? -10.803 7.040 18.878 1.00 91.06 212 ILE A C 1
ATOM 1584 O O . ILE A 1 212 ? -11.328 5.963 18.622 1.00 91.06 212 ILE A O 1
ATOM 1588 N N . GLU A 1 213 ? -10.625 7.987 17.953 1.00 89.19 213 GLU A N 1
ATOM 1589 C CA . GLU A 1 213 ? -11.001 7.815 16.542 1.00 89.19 213 GLU A CA 1
ATOM 1590 C C . GLU A 1 213 ? -10.047 6.866 15.809 1.00 89.19 213 GLU A C 1
ATOM 1592 O O . GLU A 1 213 ? -10.464 6.119 14.930 1.00 89.19 213 GLU A O 1
ATOM 1597 N N . VAL A 1 214 ? -8.765 6.867 16.195 1.00 88.25 214 VAL A N 1
ATOM 1598 C CA . VAL A 1 214 ? -7.750 5.966 15.627 1.00 88.25 214 VAL A CA 1
ATOM 1599 C C . VAL A 1 214 ? -7.774 4.616 16.337 1.00 88.25 214 VAL A C 1
ATOM 1601 O O . VAL A 1 214 ? -7.787 3.569 15.695 1.00 88.25 214 VAL A O 1
ATOM 1604 N N . CYS A 1 215 ? -7.790 4.645 17.671 1.00 91.62 215 CYS A N 1
ATOM 1605 C CA . CYS A 1 215 ? -7.818 3.454 18.508 1.00 91.62 215 CYS A CA 1
ATOM 1606 C C . CYS A 1 215 ? -9.092 3.460 19.357 1.00 91.62 215 CYS A C 1
ATOM 1608 O O . CYS A 1 215 ? -9.083 4.062 20.438 1.00 91.62 215 CYS A O 1
ATOM 1610 N N . PRO A 1 216 ? -10.182 2.812 18.915 1.00 92.44 216 PRO A N 1
ATOM 1611 C CA . PRO A 1 216 ? -11.426 2.788 19.674 1.00 92.44 216 PRO A CA 1
ATOM 1612 C C . PRO A 1 216 ? -11.235 2.119 21.037 1.00 92.44 216 PRO A C 1
ATOM 1614 O O . PRO A 1 216 ? -10.370 1.262 21.222 1.00 92.44 216 PRO A O 1
ATOM 1617 N N . CYS A 1 217 ? -12.038 2.539 22.012 1.00 92.81 217 CYS A N 1
ATOM 1618 C CA . CYS A 1 217 ? -12.002 1.972 23.354 1.00 92.81 217 CYS A CA 1
ATOM 1619 C C . CYS A 1 217 ? -12.498 0.513 23.336 1.00 92.81 217 CYS A C 1
ATOM 1621 O O . CYS A 1 217 ? -13.484 0.217 22.653 1.00 92.81 217 CYS A O 1
ATOM 1623 N N . PRO A 1 218 ? -11.860 -0.407 24.080 1.00 92.31 218 PRO A N 1
ATOM 1624 C CA . PRO A 1 218 ? -12.269 -1.805 24.092 1.00 92.31 218 PRO A CA 1
ATOM 1625 C C . PRO A 1 218 ? -13.697 -1.988 24.614 1.00 92.31 218 PRO A C 1
ATOM 1627 O O . PRO A 1 218 ? -14.061 -1.456 25.658 1.00 92.31 218 PRO A O 1
ATOM 1630 N N . LEU A 1 219 ? -14.486 -2.808 23.917 1.00 92.06 219 LEU A N 1
ATOM 1631 C CA . LEU A 1 219 ? -15.871 -3.125 24.296 1.00 92.06 219 LEU A CA 1
ATOM 1632 C C . LEU A 1 219 ? -15.986 -4.300 25.278 1.00 92.06 219 LEU A C 1
ATOM 1634 O O . LEU A 1 219 ? -17.080 -4.636 25.715 1.00 92.06 219 LEU A O 1
ATOM 1638 N N . LYS A 1 220 ? -14.874 -4.967 25.601 1.00 92.00 220 LYS A N 1
ATOM 1639 C CA . LYS A 1 220 ? -14.828 -6.072 26.566 1.00 92.00 220 LYS A CA 1
ATOM 1640 C C . LYS A 1 220 ? -14.179 -5.585 27.852 1.00 92.00 220 LYS A C 1
ATOM 1642 O O . LYS A 1 220 ? -13.066 -5.070 27.800 1.00 92.00 220 LYS A O 1
ATOM 1647 N N . GLN A 1 221 ? -14.820 -5.832 28.996 1.00 90.00 221 GLN A N 1
ATOM 1648 C CA . GLN A 1 221 ? -14.338 -5.385 30.310 1.00 90.00 221 GLN A CA 1
ATOM 1649 C C . GLN A 1 221 ? -12.875 -5.780 30.567 1.00 90.00 221 GLN A C 1
ATOM 1651 O O . GLN A 1 221 ? -12.059 -4.934 30.904 1.00 90.00 221 GLN A O 1
ATOM 1656 N N . ALA A 1 222 ? -12.512 -7.044 30.321 1.00 91.88 222 ALA A N 1
ATOM 1657 C CA . ALA A 1 222 ? -11.160 -7.547 30.580 1.00 91.88 222 ALA A CA 1
ATOM 1658 C C . ALA A 1 222 ? -10.059 -6.857 29.747 1.00 91.88 222 ALA A C 1
ATOM 1660 O O . ALA A 1 222 ? -8.902 -6.820 30.173 1.00 91.88 222 ALA A O 1
ATOM 1661 N N . ASP A 1 223 ? -10.408 -6.339 28.567 1.00 91.50 223 ASP A N 1
ATOM 1662 C CA . ASP A 1 223 ? -9.493 -5.594 27.699 1.00 91.50 223 ASP A CA 1
ATOM 1663 C C . ASP A 1 223 ? -9.513 -4.100 28.051 1.00 91.50 223 ASP A C 1
ATOM 1665 O O . ASP A 1 223 ? -8.463 -3.462 28.098 1.00 91.50 223 ASP A O 1
ATOM 1669 N N . PHE A 1 224 ? -10.687 -3.559 28.392 1.00 91.88 224 PHE A N 1
ATOM 1670 C CA . PHE A 1 224 ? -10.862 -2.187 28.870 1.00 91.88 224 PHE A CA 1
ATOM 1671 C C . PHE A 1 224 ? -10.085 -1.929 30.166 1.00 91.88 224 PHE A C 1
ATOM 1673 O O . PHE A 1 224 ? -9.408 -0.913 30.292 1.00 91.88 224 PHE A O 1
ATOM 1680 N N . ASP A 1 225 ? -10.088 -2.882 31.100 1.00 90.00 225 ASP A N 1
ATOM 1681 C CA . ASP A 1 225 ? -9.357 -2.779 32.368 1.00 90.00 225 ASP A CA 1
ATOM 1682 C C . ASP A 1 225 ? -7.837 -2.651 32.176 1.00 90.00 225 ASP A C 1
ATOM 1684 O O . ASP A 1 225 ? -7.141 -2.119 33.054 1.00 90.00 225 ASP A O 1
ATOM 1688 N N . LYS A 1 226 ? -7.333 -3.122 31.028 1.00 90.50 226 LYS A N 1
ATOM 1689 C CA . LYS A 1 226 ? -5.929 -3.038 30.606 1.00 90.50 226 LYS A CA 1
ATOM 1690 C C . LYS A 1 226 ? -5.643 -1.815 29.726 1.00 90.50 226 LYS A C 1
ATOM 1692 O O . LYS A 1 226 ? -4.470 -1.516 29.499 1.00 90.50 226 LYS A O 1
ATOM 1697 N N . ASP A 1 227 ? -6.664 -1.111 29.233 1.00 90.62 227 ASP A N 1
ATOM 1698 C CA . ASP A 1 227 ? -6.480 0.096 28.425 1.00 90.62 227 ASP A CA 1
ATOM 1699 C C . ASP A 1 227 ? -5.953 1.233 29.316 1.00 90.62 227 ASP A C 1
ATOM 1701 O O . ASP A 1 227 ? -6.554 1.614 30.322 1.00 90.62 227 ASP A O 1
ATOM 1705 N N . LYS A 1 228 ? -4.807 1.808 28.940 1.00 91.50 228 LYS A N 1
ATOM 1706 C CA . LYS A 1 228 ? -4.164 2.913 29.673 1.00 91.50 228 LYS A CA 1
ATOM 1707 C C . LYS A 1 228 ? -5.014 4.191 29.699 1.00 91.50 228 LYS A C 1
ATOM 1709 O O . LYS A 1 228 ? -4.751 5.078 30.511 1.00 91.50 228 LYS A O 1
ATOM 1714 N N . ARG A 1 229 ? -6.004 4.307 28.813 1.00 93.00 229 ARG A N 1
ATOM 1715 C CA . ARG A 1 229 ? -6.936 5.437 28.695 1.00 93.00 229 ARG A CA 1
ATOM 1716 C C . ARG A 1 229 ? -8.247 5.209 29.441 1.00 93.00 229 ARG A C 1
ATOM 1718 O O . ARG A 1 229 ? -9.098 6.097 29.389 1.00 93.00 229 ARG A O 1
ATOM 1725 N N . LYS A 1 230 ? -8.432 4.068 30.117 1.00 90.62 230 LYS A N 1
ATOM 1726 C CA . LYS A 1 230 ? -9.681 3.720 30.819 1.00 90.62 230 LYS A CA 1
ATOM 1727 C C . LYS A 1 230 ? -10.155 4.784 31.809 1.00 90.62 230 LYS A C 1
ATOM 1729 O O . LYS A 1 230 ? -11.348 4.972 31.964 1.00 90.62 230 LYS A O 1
ATOM 1734 N N . ASP A 1 231 ? -9.231 5.514 32.431 1.00 88.31 231 ASP A N 1
ATOM 1735 C CA . ASP A 1 231 ? -9.550 6.571 33.400 1.00 88.31 231 ASP A CA 1
ATOM 1736 C C . ASP A 1 231 ? -9.592 7.976 32.763 1.00 88.31 231 ASP A C 1
ATOM 1738 O O . ASP A 1 231 ? -9.940 8.953 33.425 1.00 88.31 231 ASP A O 1
ATOM 1742 N N . GLY A 1 232 ? -9.241 8.082 31.476 1.00 89.81 232 GLY A N 1
ATOM 1743 C CA . GLY A 1 232 ? -9.180 9.319 30.696 1.00 89.81 232 GLY A CA 1
ATOM 1744 C C . GLY A 1 232 ? -10.156 9.295 29.521 1.00 89.81 232 GLY A C 1
ATOM 1745 O O . GLY A 1 232 ? -11.368 9.250 29.719 1.00 89.81 232 GLY A O 1
ATOM 1746 N N . LEU A 1 233 ? -9.629 9.311 28.290 1.00 92.00 233 LEU A N 1
ATOM 1747 C CA . LEU A 1 233 ? -10.425 9.384 27.055 1.00 92.00 233 LEU A CA 1
ATOM 1748 C C . LEU A 1 233 ? -11.478 8.269 26.919 1.00 92.00 233 LEU A C 1
ATOM 1750 O O . LEU A 1 233 ? -12.515 8.496 26.305 1.00 92.00 233 LEU A O 1
ATOM 1754 N N . CYS A 1 234 ? -11.247 7.087 27.501 1.00 91.94 234 CYS A N 1
ATOM 1755 C CA . CYS A 1 234 ? -12.184 5.965 27.417 1.00 91.94 234 CYS A CA 1
ATOM 1756 C C . CYS A 1 234 ? -13.185 5.881 28.581 1.00 91.94 2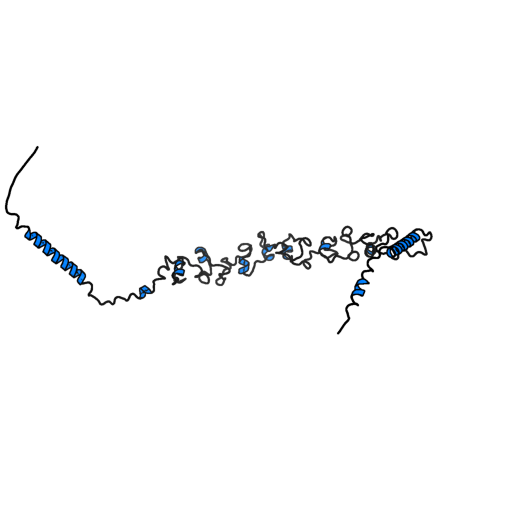34 CYS A C 1
ATOM 1758 O O . CYS A 1 234 ? -14.096 5.059 28.518 1.00 91.94 234 CYS A O 1
ATOM 1760 N N . LYS A 1 235 ? -13.065 6.737 29.607 1.00 87.44 235 LYS A N 1
ATOM 1761 C CA . LYS A 1 235 ? -13.763 6.601 30.898 1.00 87.44 235 LYS A CA 1
ATOM 1762 C C . LYS A 1 235 ? -15.271 6.413 30.805 1.00 87.44 235 LYS A C 1
ATOM 1764 O O . LYS A 1 235 ? -15.805 5.554 31.492 1.00 87.44 235 LYS A O 1
ATOM 1769 N N . CYS A 1 236 ? -15.940 7.205 29.974 1.00 88.81 236 CYS A N 1
ATOM 1770 C CA . CYS A 1 236 ? -17.391 7.125 29.774 1.00 88.81 236 CYS A CA 1
ATOM 1771 C C . CYS A 1 236 ? -17.771 6.861 28.318 1.00 88.81 236 CYS A C 1
ATOM 1773 O O . CYS A 1 236 ? -18.935 6.988 27.957 1.00 88.81 236 CYS A O 1
ATOM 1775 N N . GLN A 1 237 ? -16.791 6.493 27.489 1.00 90.50 237 GLN A N 1
ATOM 1776 C CA . GLN A 1 237 ? -17.033 6.132 26.096 1.00 90.50 237 GLN A CA 1
ATOM 1777 C C . GLN A 1 237 ? -17.575 4.704 25.974 1.00 90.50 237 GLN A C 1
ATOM 1779 O O . GLN A 1 237 ? -18.312 4.393 25.043 1.00 90.50 237 GLN A O 1
ATOM 1784 N N . VAL A 1 238 ? -17.205 3.840 26.922 1.00 89.69 238 VAL A N 1
ATOM 1785 C CA . VAL A 1 238 ? -17.730 2.485 27.069 1.00 89.69 238 VAL A CA 1
ATOM 1786 C C . VAL A 1 238 ? -18.150 2.325 28.521 1.00 89.69 238 VAL A C 1
ATOM 1788 O O . VAL A 1 238 ? -17.366 2.587 29.431 1.00 89.69 238 VAL A O 1
ATOM 1791 N N . ILE A 1 239 ? -19.397 1.921 28.731 1.00 90.94 239 ILE A N 1
ATOM 1792 C CA . ILE A 1 239 ? -19.975 1.684 30.051 1.00 90.94 239 ILE A CA 1
ATOM 1793 C C . ILE A 1 239 ? -20.389 0.221 30.158 1.00 90.94 239 ILE A C 1
ATOM 1795 O O . ILE A 1 239 ? -20.891 -0.372 29.205 1.00 90.94 239 ILE A O 1
ATOM 1799 N N . PHE A 1 240 ? -20.162 -0.358 31.328 1.00 90.88 240 PHE A N 1
ATOM 1800 C CA . PHE A 1 240 ? -20.496 -1.738 31.653 1.00 90.88 240 PHE A CA 1
ATOM 1801 C C . PHE A 1 240 ? -21.470 -1.760 32.831 1.00 90.88 240 PHE A C 1
ATOM 1803 O O . PHE A 1 240 ? -21.566 -0.789 33.582 1.00 90.88 240 PHE A O 1
ATOM 1810 N N . GLU A 1 241 ? -22.152 -2.885 33.046 1.00 90.50 241 GLU A N 1
ATOM 1811 C CA . GLU A 1 241 ? -23.102 -3.064 34.159 1.00 90.50 241 GLU A CA 1
ATOM 1812 C C . GLU A 1 241 ? -22.480 -2.777 35.538 1.00 90.50 241 GLU A C 1
ATOM 1814 O O . GLU A 1 241 ? -23.161 -2.331 36.460 1.00 90.50 241 GLU A O 1
ATOM 1819 N N . SER A 1 242 ? -21.170 -3.002 35.674 1.00 88.88 242 SER A N 1
ATOM 1820 C CA . SER A 1 242 ? -20.396 -2.772 36.896 1.00 88.88 242 SER A CA 1
ATOM 1821 C C . SER A 1 242 ? -19.818 -1.357 37.016 1.00 88.88 242 SER A C 1
ATOM 1823 O O . SER A 1 242 ? -19.261 -1.030 38.067 1.00 88.88 242 SER A O 1
ATOM 1825 N N . THR A 1 243 ? -19.915 -0.507 35.983 1.00 88.94 243 THR A N 1
ATOM 1826 C CA . THR A 1 243 ? -19.296 0.826 35.989 1.00 88.94 243 THR A CA 1
ATOM 1827 C C . THR A 1 243 ? -19.947 1.719 37.057 1.00 88.94 243 THR A C 1
ATOM 1829 O O . THR A 1 243 ? -21.129 2.059 36.936 1.00 88.94 243 THR A O 1
ATOM 1832 N N . PRO A 1 244 ? -19.200 2.166 38.088 1.00 88.06 244 PRO A N 1
ATOM 1833 C CA . PRO A 1 244 ? -19.770 2.941 39.187 1.00 88.06 244 PRO A CA 1
ATOM 1834 C C . PRO A 1 244 ? -20.363 4.281 38.736 1.00 88.06 244 PRO A C 1
ATOM 1836 O O . PRO A 1 244 ? -19.821 4.952 37.854 1.00 88.06 244 PRO A O 1
ATOM 1839 N N . LYS A 1 245 ? -21.424 4.724 39.421 1.00 87.62 245 LYS A N 1
ATOM 1840 C CA . LYS A 1 245 ? -22.078 6.026 39.179 1.00 87.62 245 LYS A CA 1
ATOM 1841 C C . LYS A 1 245 ? -21.142 7.233 39.350 1.00 87.62 245 LYS A C 1
ATOM 1843 O O . LYS A 1 245 ? -21.327 8.253 38.697 1.00 87.62 245 LYS A O 1
ATOM 1848 N N . GLU A 1 246 ? -20.131 7.105 40.213 1.00 84.38 246 GLU A N 1
ATOM 1849 C CA . GLU A 1 246 ? -19.122 8.147 40.461 1.00 84.38 246 GLU A CA 1
ATOM 1850 C C . GLU A 1 246 ? -18.119 8.263 39.302 1.00 84.38 246 GLU A C 1
ATOM 1852 O O . GLU A 1 246 ? -17.534 9.321 39.068 1.00 84.38 246 GLU A O 1
ATOM 1857 N N . THR A 1 247 ? -17.921 7.175 38.551 1.00 86.50 247 THR A N 1
ATOM 1858 C CA . THR A 1 247 ? -17.052 7.155 37.371 1.00 86.50 247 THR A CA 1
ATOM 1859 C C . THR A 1 247 ? -17.759 7.823 36.198 1.00 86.50 247 THR A C 1
ATOM 1861 O O . THR A 1 247 ? -17.210 8.758 35.613 1.00 86.50 247 THR A O 1
ATOM 1864 N N . CYS A 1 248 ? -18.982 7.378 35.904 1.00 89.62 248 CYS A N 1
ATOM 1865 C CA . CYS A 1 248 ? -19.842 7.931 34.862 1.00 89.62 248 CYS A CA 1
ATOM 1866 C C . CYS A 1 248 ? -21.253 8.075 35.410 1.00 89.62 248 CYS A C 1
ATOM 1868 O O . CYS A 1 248 ? -21.852 7.087 35.846 1.00 89.62 248 CYS A O 1
ATOM 1870 N N . LYS A 1 249 ? -21.784 9.300 35.376 1.00 91.19 249 LYS A N 1
ATOM 1871 C CA . LYS A 1 249 ? -23.133 9.585 35.865 1.00 91.19 249 LYS A CA 1
ATOM 1872 C C . LYS A 1 249 ? -24.162 8.756 35.098 1.00 91.19 249 LYS A C 1
ATOM 1874 O O . LYS A 1 249 ? -23.961 8.429 33.931 1.00 91.19 249 LYS A O 1
ATOM 1879 N N . CYS A 1 250 ? -25.241 8.400 35.779 1.00 90.44 250 CYS A N 1
ATOM 1880 C CA . CYS A 1 250 ? -26.394 7.803 35.125 1.00 90.44 250 CYS A CA 1
ATOM 1881 C C . CYS A 1 250 ? -27.116 8.875 34.295 1.00 90.44 250 CYS A C 1
ATOM 1883 O O . CYS A 1 250 ? -27.212 10.014 34.772 1.00 90.44 250 CYS A O 1
ATOM 1885 N N . PRO A 1 251 ? -27.615 8.538 33.096 1.00 90.50 251 PRO A N 1
ATOM 1886 C CA . PRO A 1 251 ? -28.450 9.444 32.321 1.00 90.50 251 PRO A CA 1
ATOM 1887 C C . PRO A 1 251 ? -29.686 9.879 33.114 1.00 90.50 251 PRO A C 1
ATOM 1889 O O . PRO A 1 251 ? -30.227 9.109 33.910 1.00 90.50 251 PRO A O 1
ATOM 1892 N N . SER A 1 252 ? -30.113 11.126 32.912 1.00 88.38 252 SER A N 1
ATOM 1893 C CA . SER A 1 252 ? -31.355 11.663 33.493 1.00 88.38 252 SER A CA 1
ATOM 1894 C C . SER A 1 252 ? -32.524 11.621 32.511 1.00 88.38 252 SER A C 1
ATOM 1896 O O . SER A 1 252 ? -33.673 11.720 32.930 1.00 88.38 252 SER A O 1
ATOM 1898 N N . ASP A 1 253 ? -32.233 11.483 31.217 1.00 89.62 253 ASP A N 1
ATOM 1899 C CA . ASP A 1 253 ? -33.233 11.259 30.181 1.00 89.62 253 ASP A CA 1
ATOM 1900 C C . ASP A 1 253 ? -33.611 9.771 30.112 1.00 89.62 253 ASP A C 1
ATOM 1902 O O . ASP A 1 253 ? -32.746 8.894 30.189 1.00 89.62 253 ASP A O 1
ATOM 1906 N N . GLN A 1 254 ? -34.907 9.483 29.960 1.00 86.69 254 GLN A N 1
ATOM 1907 C CA . GLN A 1 254 ? -35.420 8.111 29.930 1.00 86.69 254 GLN A CA 1
ATOM 1908 C C . GLN A 1 254 ? -34.941 7.329 28.708 1.00 86.69 254 GLN A C 1
ATOM 1910 O O . GLN A 1 254 ? -34.591 6.158 28.847 1.00 86.69 254 GLN A O 1
ATOM 1915 N N . ALA A 1 255 ? -34.876 7.956 27.533 1.00 89.69 255 ALA A N 1
ATOM 1916 C CA . ALA A 1 255 ? -34.452 7.264 26.322 1.00 89.69 255 ALA A CA 1
ATOM 1917 C C . ALA A 1 255 ? -32.960 6.901 26.381 1.00 89.69 255 ALA A C 1
ATOM 1919 O O . ALA A 1 255 ? -32.577 5.823 25.926 1.00 89.69 255 ALA A O 1
ATOM 1920 N N . GLU A 1 256 ? -32.126 7.758 26.977 1.00 89.44 256 GLU A N 1
ATOM 1921 C CA . GLU A 1 256 ? -30.713 7.450 27.228 1.00 89.44 256 GLU A CA 1
ATOM 1922 C C . GLU A 1 256 ? -30.533 6.387 28.323 1.00 89.44 256 GLU A C 1
ATOM 1924 O O . GLU A 1 256 ? -29.704 5.487 28.166 1.00 89.44 256 GLU A O 1
ATOM 1929 N N . LEU A 1 257 ? -31.323 6.437 29.406 1.00 88.75 257 LEU A N 1
ATOM 1930 C CA . LEU A 1 257 ? -31.268 5.423 30.463 1.00 88.75 257 LEU A CA 1
ATOM 1931 C C . LEU A 1 257 ? -31.668 4.040 29.939 1.00 88.75 257 LEU A C 1
ATOM 1933 O O . LEU A 1 257 ? -31.039 3.051 30.302 1.00 88.75 257 LEU A O 1
ATOM 1937 N N . ASP A 1 258 ? -32.664 3.955 29.057 1.00 89.19 258 ASP A N 1
ATOM 1938 C CA . ASP A 1 258 ? -33.113 2.682 28.484 1.00 89.19 258 ASP A CA 1
ATOM 1939 C C . ASP A 1 258 ? -32.014 1.965 27.675 1.00 89.19 258 ASP A C 1
ATOM 1941 O O . ASP A 1 258 ? -32.066 0.735 27.520 1.00 89.19 258 ASP A O 1
ATOM 1945 N N . GLN A 1 259 ? -31.017 2.722 27.196 1.00 90.25 259 GLN A N 1
ATOM 1946 C CA . GLN A 1 259 ? -29.827 2.231 26.493 1.00 90.25 259 GLN A CA 1
ATOM 1947 C C . GLN A 1 259 ? -28.607 2.041 27.409 1.00 90.25 259 GLN A C 1
ATOM 1949 O O . GLN A 1 259 ? -27.631 1.420 26.986 1.00 90.25 259 GLN A O 1
ATOM 1954 N N . ASP A 1 260 ? -28.629 2.545 28.648 1.00 90.50 260 ASP A N 1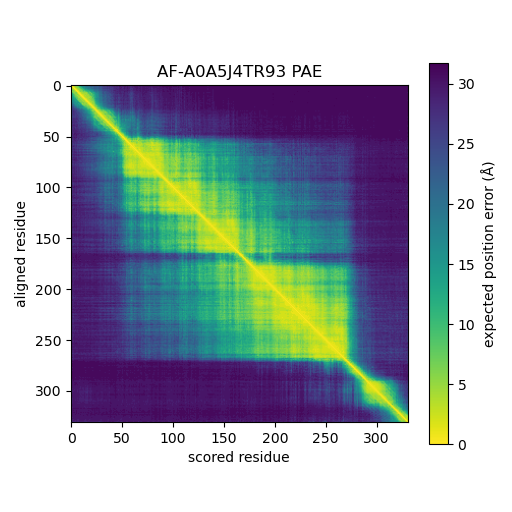
ATOM 1955 C CA . ASP A 1 260 ? -27.529 2.365 29.598 1.00 90.50 260 ASP A CA 1
ATOM 1956 C C . ASP A 1 260 ? -27.505 0.900 30.082 1.00 90.50 260 ASP A C 1
ATOM 1958 O O . ASP A 1 260 ? -28.487 0.424 30.662 1.00 90.50 260 ASP A O 1
ATOM 1962 N N . PRO A 1 261 ? -26.390 0.163 29.917 1.00 90.81 261 PRO A N 1
ATOM 1963 C CA . PRO A 1 261 ? -26.262 -1.210 30.410 1.00 90.81 261 PRO A CA 1
ATOM 1964 C C . PRO A 1 261 ? -26.544 -1.355 31.912 1.00 90.81 261 PRO A C 1
ATOM 1966 O O . PRO A 1 261 ? -26.908 -2.427 32.381 1.00 90.81 261 PRO A O 1
ATOM 1969 N N . ARG 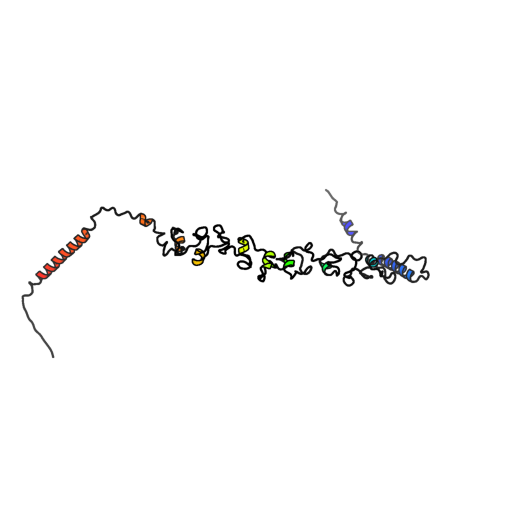A 1 262 ? -26.405 -0.281 32.694 1.00 92.94 262 ARG A N 1
ATOM 1970 C CA . ARG A 1 262 ? -26.602 -0.267 34.151 1.00 92.94 262 ARG A CA 1
ATOM 1971 C C . ARG A 1 262 ? -28.040 0.022 34.572 1.00 92.94 262 ARG A C 1
ATOM 1973 O O . ARG A 1 262 ? -28.285 0.130 35.780 1.00 92.94 262 ARG A O 1
ATOM 1980 N N . LYS A 1 263 ? -28.975 0.191 33.632 1.00 90.19 263 LYS A N 1
ATOM 1981 C CA . LYS A 1 263 ? -30.361 0.613 33.903 1.00 90.19 263 LYS A CA 1
ATOM 1982 C C . LYS A 1 263 ? -31.091 -0.253 34.926 1.00 90.19 263 LYS A C 1
ATOM 1984 O O . LYS A 1 263 ? -31.805 0.273 35.768 1.00 90.19 263 LYS A O 1
ATOM 1989 N N . ASP A 1 264 ? -30.856 -1.563 34.917 1.00 87.81 264 ASP A N 1
ATOM 1990 C CA . ASP A 1 264 ? -31.543 -2.502 35.811 1.00 87.81 264 ASP A CA 1
ATOM 1991 C C . ASP A 1 264 ? -30.852 -2.637 37.181 1.00 87.81 264 ASP A C 1
ATOM 1993 O O . ASP A 1 264 ? -31.411 -3.215 38.117 1.00 87.81 264 ASP A O 1
ATOM 1997 N N . GLY A 1 265 ? -29.647 -2.073 37.317 1.00 88.12 265 GLY A N 1
ATOM 1998 C CA . GLY A 1 265 ? -28.803 -2.148 38.506 1.00 88.12 265 GLY A CA 1
ATOM 1999 C C . GLY A 1 265 ? -28.453 -0.768 39.057 1.00 88.12 265 GLY A C 1
ATOM 2000 O O . GLY A 1 265 ? -29.279 -0.108 39.687 1.00 88.12 265 GLY A O 1
ATOM 2001 N N . ILE A 1 266 ? -27.204 -0.338 38.842 1.00 90.00 266 ILE A N 1
ATOM 2002 C CA . ILE A 1 266 ? -26.618 0.876 39.442 1.00 90.00 266 ILE A CA 1
ATOM 2003 C C . ILE A 1 266 ? -27.422 2.142 39.097 1.00 90.00 266 ILE A C 1
ATOM 2005 O O . ILE A 1 266 ? -27.525 3.038 39.935 1.00 90.00 266 ILE A O 1
ATOM 2009 N N . CYS A 1 267 ? -28.003 2.214 37.896 1.00 90.62 267 CYS A N 1
ATOM 2010 C CA . CYS A 1 267 ? -28.721 3.394 37.408 1.00 90.62 267 CYS A CA 1
ATOM 2011 C C . CYS A 1 267 ? -30.249 3.300 37.510 1.00 90.62 267 CYS A C 1
ATOM 2013 O O . CYS A 1 267 ? -30.943 4.209 37.061 1.00 90.62 267 CYS A O 1
ATOM 2015 N N . LYS A 1 268 ? -30.787 2.265 38.168 1.00 85.88 268 LYS A N 1
ATOM 2016 C CA . LYS A 1 268 ? -32.237 2.041 38.283 1.00 85.88 268 LYS A CA 1
ATOM 2017 C C . LYS A 1 268 ? -33.007 3.209 38.901 1.00 85.88 268 LYS A C 1
ATOM 2019 O O . LYS A 1 268 ? -34.145 3.467 38.536 1.00 85.88 268 LYS A O 1
ATOM 2024 N N . SER A 1 269 ? -32.395 3.915 39.847 1.00 79.56 269 SER A N 1
ATOM 2025 C CA . SER A 1 269 ? -33.000 5.047 40.555 1.00 79.56 269 SER A CA 1
ATOM 2026 C C . SER A 1 269 ? -32.592 6.411 39.984 1.00 79.56 269 SER A C 1
ATOM 2028 O O . SER A 1 269 ? -32.719 7.417 40.677 1.00 79.56 269 SER A O 1
ATOM 2030 N N . ALA A 1 270 ? -32.025 6.469 38.773 1.00 73.50 270 ALA A N 1
ATOM 2031 C CA . ALA A 1 270 ? -31.586 7.733 38.173 1.00 73.50 270 ALA A CA 1
ATOM 2032 C C . ALA A 1 270 ? -32.764 8.616 37.728 1.00 73.50 270 ALA A C 1
ATOM 2034 O O . ALA A 1 270 ? -32.656 9.839 37.752 1.00 73.50 270 ALA A O 1
ATOM 2035 N N . ILE A 1 271 ? -33.898 7.991 37.406 1.00 66.12 271 ILE A N 1
ATOM 2036 C CA . ILE A 1 271 ? -35.172 8.643 37.088 1.00 66.12 271 ILE A CA 1
ATOM 2037 C C . ILE A 1 271 ? -36.118 8.370 38.254 1.00 66.12 271 ILE A C 1
ATOM 2039 O O . ILE A 1 271 ? -37.154 7.728 38.127 1.00 66.12 271 ILE A O 1
ATOM 2043 N N . VAL A 1 272 ? -35.728 8.798 39.454 1.00 58.00 272 VAL A N 1
ATOM 2044 C CA . VAL A 1 272 ? -36.755 9.135 40.438 1.00 58.00 272 VAL A CA 1
ATOM 2045 C C . VAL A 1 272 ? -37.260 10.487 39.977 1.00 58.00 272 VAL A C 1
ATOM 2047 O O . VAL A 1 272 ? -36.564 11.496 40.097 1.00 58.00 272 VAL A O 1
ATOM 2050 N N . THR A 1 273 ? -38.422 10.463 39.332 1.00 48.88 273 THR A N 1
ATOM 2051 C CA . THR A 1 273 ? -39.189 11.646 38.971 1.00 48.88 273 THR A CA 1
ATOM 2052 C C . THR A 1 273 ? -39.112 12.657 40.105 1.00 48.88 273 THR A C 1
ATOM 2054 O O . THR A 1 273 ? -39.387 12.351 41.265 1.00 48.88 273 THR A O 1
ATOM 2057 N N . GLN A 1 274 ? -38.770 13.890 39.747 1.00 45.81 274 GLN A N 1
ATOM 2058 C CA . GLN A 1 274 ? -38.863 15.077 40.595 1.00 45.81 274 GLN A CA 1
ATOM 2059 C C . GLN A 1 274 ? -40.267 15.249 41.228 1.00 45.81 274 GLN A C 1
ATOM 2061 O O . GLN A 1 274 ? -40.442 16.047 42.147 1.00 45.81 274 GLN A O 1
ATOM 2066 N N . ASP A 1 275 ? -41.236 14.447 40.786 1.00 47.56 275 ASP A N 1
ATOM 2067 C CA . ASP A 1 275 ? -42.593 14.313 41.306 1.00 47.56 275 ASP A CA 1
ATOM 2068 C C . ASP A 1 275 ? -42.665 13.678 42.709 1.00 47.56 275 ASP A C 1
ATOM 2070 O O . ASP A 1 275 ? -43.598 13.983 43.449 1.00 47.56 275 ASP A O 1
ATOM 2074 N N . ASP A 1 276 ? -41.664 12.902 43.149 1.00 47.28 276 ASP A N 1
ATOM 2075 C CA . ASP A 1 276 ? -41.622 12.398 44.537 1.00 47.28 276 ASP A CA 1
ATOM 2076 C C . ASP A 1 276 ? -41.119 13.461 45.537 1.00 47.28 276 ASP A C 1
ATOM 2078 O O . ASP A 1 276 ? -41.242 13.293 46.752 1.00 47.28 276 ASP A O 1
A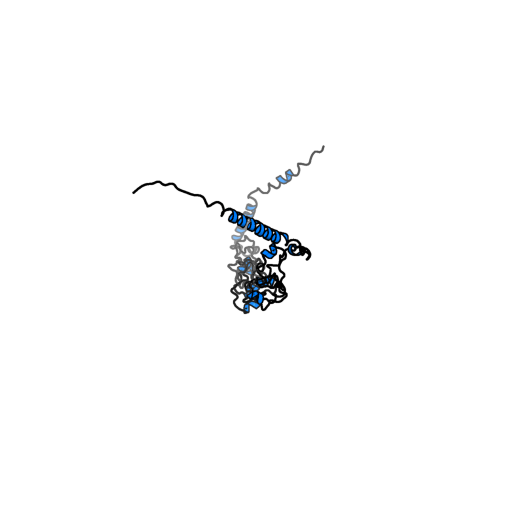TOM 2082 N N . TYR A 1 277 ? -40.580 14.589 45.051 1.00 47.09 277 TYR A N 1
ATOM 2083 C CA . TYR A 1 277 ? -40.078 15.686 45.895 1.00 47.09 277 TYR A CA 1
ATOM 2084 C C . TYR A 1 277 ? -41.119 16.795 46.150 1.00 47.09 277 TYR A C 1
ATOM 2086 O O . TYR A 1 277 ? -40.881 17.694 46.957 1.00 47.09 277 TYR A O 1
ATOM 2094 N N . TYR A 1 278 ? -42.295 16.704 45.520 1.00 44.97 278 TYR A N 1
ATOM 2095 C CA . TYR A 1 278 ? -43.489 17.495 45.844 1.00 44.97 278 TYR A CA 1
ATOM 2096 C C . TYR A 1 278 ? -44.662 16.600 46.271 1.00 44.97 278 TYR A C 1
ATOM 2098 O O . TYR A 1 278 ? -45.818 16.916 46.011 1.00 44.97 278 TYR A O 1
ATOM 2106 N N . ALA A 1 279 ? -44.410 15.511 46.998 1.00 45.31 279 ALA A N 1
ATOM 2107 C CA . ALA A 1 279 ? -45.383 15.124 48.011 1.00 45.31 279 ALA A CA 1
ATOM 2108 C C . ALA A 1 279 ? -45.222 16.141 49.155 1.00 45.31 279 ALA A C 1
ATOM 2110 O O . ALA A 1 279 ? -44.162 16.146 49.793 1.00 45.31 279 ALA A O 1
ATOM 2111 N N . PRO A 1 280 ? -46.195 17.043 49.417 1.00 47.16 280 PRO A N 1
ATOM 2112 C CA . PRO A 1 280 ? -46.158 17.824 50.642 1.00 47.16 280 PRO A CA 1
ATOM 2113 C C . PRO A 1 280 ? -46.026 16.810 51.771 1.00 47.16 280 PRO A C 1
ATOM 2115 O O . PRO A 1 280 ? -46.788 15.839 51.820 1.00 47.16 280 PRO A O 1
ATOM 2118 N N . LYS A 1 281 ? -45.035 16.994 52.648 1.00 43.69 281 LYS A N 1
ATOM 2119 C CA . LYS A 1 281 ? -45.058 16.311 53.939 1.00 43.69 281 LYS A CA 1
ATOM 2120 C C . LYS A 1 281 ? -46.470 16.524 54.489 1.00 43.69 281 LYS A C 1
ATOM 2122 O O . LYS A 1 281 ? -46.902 17.676 54.498 1.00 43.69 281 LYS A O 1
ATOM 2127 N N . PRO A 1 282 ? -47.218 15.474 54.866 1.00 46.56 282 PRO A N 1
ATOM 2128 C CA . PRO A 1 282 ? -48.391 15.711 55.673 1.00 46.56 282 PRO A CA 1
ATOM 2129 C C . PRO A 1 282 ? -47.834 16.347 56.938 1.00 46.56 282 PRO A C 1
ATOM 2131 O O . PRO A 1 282 ? -47.048 15.719 57.650 1.00 46.56 282 PRO A O 1
ATOM 2134 N N . ASP A 1 283 ? -48.128 17.630 57.115 1.00 46.66 283 ASP A N 1
ATOM 2135 C CA . ASP A 1 283 ? -47.816 18.336 58.337 1.00 46.66 283 ASP A CA 1
ATOM 2136 C C . ASP A 1 283 ? -48.322 17.456 59.483 1.00 46.66 283 ASP A C 1
ATOM 2138 O O . ASP A 1 283 ? -49.462 16.976 59.477 1.00 46.66 283 ASP A O 1
ATOM 2142 N N . GLU A 1 284 ? -47.414 17.131 60.398 1.00 56.06 284 GLU A N 1
ATOM 2143 C CA . GLU A 1 284 ? -47.737 16.458 61.644 1.00 56.06 284 GLU A CA 1
ATOM 2144 C C . GLU A 1 284 ? -48.621 17.402 62.455 1.00 56.06 284 GLU A C 1
ATOM 2146 O O . GLU A 1 284 ? -48.098 18.141 63.269 1.00 56.06 284 GLU A O 1
ATOM 2151 N N . ASP A 1 285 ? -49.923 17.437 62.176 1.00 51.88 285 ASP A N 1
ATOM 2152 C CA . ASP A 1 285 ? -50.971 17.976 63.046 1.00 51.88 285 ASP A CA 1
ATOM 2153 C C . ASP A 1 285 ? -52.344 17.738 62.395 1.00 51.88 285 ASP A C 1
ATOM 2155 O O . ASP A 1 285 ? -52.971 18.647 61.870 1.00 51.88 285 ASP A O 1
ATOM 2159 N N . ASP A 1 286 ? -52.840 16.495 62.423 1.00 48.03 286 ASP A N 1
ATOM 2160 C CA . ASP A 1 286 ? -54.292 16.280 62.490 1.00 48.03 286 ASP A CA 1
ATOM 2161 C C . ASP A 1 286 ? -54.649 14.898 63.048 1.00 48.03 286 ASP A C 1
ATOM 2163 O O . ASP A 1 286 ? -54.929 13.902 62.372 1.00 48.03 286 ASP A O 1
ATOM 2167 N N . GLN A 1 287 ? -54.664 14.854 64.375 1.00 51.59 287 GLN A N 1
ATOM 2168 C CA . GLN A 1 287 ? -55.069 13.730 65.207 1.00 51.59 287 GLN A CA 1
ATOM 2169 C C . GLN A 1 287 ? -56.605 13.589 65.277 1.00 51.59 287 GLN A C 1
ATOM 2171 O O . GLN A 1 287 ? -57.170 13.407 66.353 1.00 51.59 287 GLN A O 1
ATOM 2176 N N . SER A 1 288 ? -57.312 13.676 64.143 1.00 53.94 288 SER A N 1
ATOM 2177 C CA . SER A 1 288 ? -58.789 13.746 64.120 1.00 53.94 288 SER A CA 1
ATOM 2178 C C . SER A 1 288 ? -59.486 12.762 63.161 1.00 53.94 288 SER A C 1
ATOM 2180 O O . SER A 1 288 ? -60.701 12.573 63.245 1.00 53.94 288 SER A O 1
ATOM 2182 N N . GLY A 1 289 ? -58.750 12.030 62.314 1.00 51.19 289 GLY A N 1
ATOM 2183 C CA . GLY A 1 289 ? -59.345 11.118 61.317 1.00 51.19 289 GLY A CA 1
ATOM 2184 C C . GLY A 1 289 ? -59.569 9.661 61.755 1.00 51.19 289 GLY A C 1
ATOM 2185 O O . GLY A 1 289 ? -60.355 8.937 61.140 1.00 51.19 289 GLY A O 1
ATOM 2186 N N . LEU A 1 290 ? -58.906 9.197 62.822 1.00 48.91 290 LEU A N 1
ATOM 2187 C CA . LEU A 1 290 ? -58.886 7.771 63.205 1.00 48.91 290 LEU A CA 1
ATOM 2188 C C . LEU A 1 290 ? -59.899 7.386 64.302 1.00 48.91 290 LEU A C 1
ATOM 2190 O O . LEU A 1 290 ? -59.972 6.219 64.696 1.00 48.91 290 LEU A O 1
ATOM 2194 N N . GLY A 1 291 ? -60.685 8.350 64.793 1.00 54.59 291 GLY A N 1
ATOM 2195 C CA . GLY A 1 291 ? -61.690 8.136 65.840 1.00 54.59 291 GLY A CA 1
ATOM 2196 C C . GLY A 1 291 ? -62.986 7.524 65.308 1.00 54.59 291 GLY A C 1
ATOM 2197 O O . GLY A 1 291 ? -63.473 6.528 65.841 1.00 54.59 291 GLY A O 1
ATOM 2198 N N . TRP A 1 292 ? -63.524 8.053 64.206 1.00 59.12 292 TRP A N 1
ATOM 2199 C CA . TRP A 1 292 ? -64.865 7.679 63.750 1.00 59.12 292 TRP A CA 1
ATOM 2200 C C . TRP A 1 292 ? -64.961 6.245 63.244 1.00 59.12 292 TRP A C 1
ATOM 2202 O O . TRP A 1 292 ? -65.919 5.566 63.582 1.00 59.12 292 TRP A O 1
ATOM 2212 N N . ARG A 1 293 ? -63.965 5.722 62.516 1.00 64.19 293 ARG A N 1
ATOM 2213 C CA . ARG A 1 293 ? -64.008 4.324 62.038 1.00 64.19 293 ARG A CA 1
ATOM 2214 C C . ARG A 1 293 ? -63.999 3.303 63.180 1.00 64.19 293 ARG A C 1
ATOM 2216 O O . ARG A 1 293 ? -64.703 2.301 63.095 1.00 64.19 293 ARG A O 1
ATOM 2223 N N . LYS A 1 294 ? -63.248 3.563 64.257 1.00 64.81 294 LYS A N 1
ATOM 2224 C CA . LYS A 1 294 ? -63.225 2.693 65.444 1.00 64.81 294 LYS A CA 1
ATOM 2225 C C . LYS A 1 294 ? -64.500 2.838 66.278 1.00 64.81 294 LYS A C 1
ATOM 2227 O O . LYS A 1 294 ? -65.040 1.830 66.718 1.00 64.81 294 LYS A O 1
ATOM 2232 N N . ILE A 1 295 ? -65.022 4.058 66.423 1.00 66.75 295 ILE A N 1
ATOM 2233 C CA . ILE A 1 295 ? -66.302 4.311 67.102 1.00 66.75 295 ILE A CA 1
ATOM 2234 C C . ILE A 1 295 ? -67.460 3.652 66.339 1.00 66.75 295 ILE A C 1
ATOM 2236 O O . ILE A 1 295 ? -68.290 2.993 66.952 1.00 66.75 295 ILE A O 1
ATOM 2240 N N . LEU A 1 296 ? -67.487 3.741 65.007 1.00 69.88 296 LEU A N 1
ATOM 2241 C CA . LEU A 1 296 ? -68.546 3.155 64.179 1.00 69.88 296 LEU A CA 1
ATOM 2242 C C . LEU A 1 296 ? -68.529 1.619 64.245 1.00 69.88 296 LEU A C 1
ATOM 2244 O O . LEU A 1 296 ? -69.585 1.005 64.353 1.00 69.88 296 LEU A O 1
ATOM 2248 N N . LEU A 1 297 ? -67.345 0.996 64.296 1.00 70.69 297 LEU A N 1
ATOM 2249 C CA . LEU A 1 297 ? -67.201 -0.446 64.544 1.00 70.69 297 LEU A CA 1
ATOM 2250 C C . LEU A 1 297 ? -67.704 -0.864 65.938 1.00 70.69 297 LEU A C 1
ATOM 2252 O O . LEU A 1 297 ? -68.406 -1.866 66.058 1.00 70.69 297 LEU A O 1
ATOM 2256 N N . ILE A 1 298 ? -67.400 -0.090 66.985 1.00 71.19 298 ILE A N 1
ATOM 2257 C CA . ILE A 1 298 ? -67.848 -0.382 68.359 1.00 71.19 298 ILE A CA 1
ATOM 2258 C C . ILE A 1 298 ? -69.367 -0.192 68.504 1.00 71.19 298 ILE A C 1
ATOM 2260 O O . ILE A 1 298 ? -70.036 -1.019 69.127 1.00 71.19 298 ILE A O 1
ATOM 2264 N N . VAL A 1 299 ? -69.940 0.852 67.899 1.00 70.31 299 VAL A N 1
ATOM 2265 C CA . VAL A 1 299 ? -71.392 1.095 67.926 1.00 70.31 299 VAL A CA 1
ATOM 2266 C C . VAL A 1 299 ? -72.139 0.001 67.159 1.00 70.31 299 VAL A C 1
ATOM 2268 O O . VAL A 1 299 ? -73.130 -0.522 67.662 1.00 70.31 299 VAL A O 1
ATOM 2271 N N . MET A 1 300 ? -71.640 -0.426 65.995 1.00 70.75 300 MET A N 1
ATOM 2272 C CA . MET A 1 300 ? -72.272 -1.511 65.232 1.00 70.75 300 MET A CA 1
ATOM 2273 C C . MET A 1 300 ? -72.235 -2.854 65.977 1.00 70.75 300 MET A C 1
ATOM 2275 O O . MET A 1 300 ? -73.220 -3.590 65.955 1.00 70.75 300 MET A O 1
ATOM 2279 N N . LEU A 1 301 ? -71.144 -3.162 66.688 1.00 68.19 301 LEU A N 1
ATOM 2280 C CA . LEU A 1 301 ? -71.037 -4.399 67.471 1.00 68.19 301 LEU A CA 1
ATOM 2281 C C . LEU A 1 301 ? -71.901 -4.379 68.740 1.00 68.19 301 LEU A C 1
ATOM 2283 O O . LEU A 1 301 ? -72.515 -5.390 69.078 1.00 68.19 301 LEU A O 1
ATOM 2287 N N . THR A 1 302 ? -71.993 -3.240 69.428 1.00 62.19 302 THR A N 1
ATOM 2288 C CA . THR A 1 302 ? -72.791 -3.129 70.661 1.00 62.19 302 THR A CA 1
ATOM 2289 C C . THR A 1 302 ? -74.293 -3.074 70.378 1.00 62.19 302 THR A C 1
ATOM 2291 O O . THR A 1 302 ? -75.057 -3.773 71.041 1.00 62.19 302 THR A O 1
ATOM 2294 N N . VAL A 1 303 ? -74.733 -2.341 69.351 1.00 64.00 303 VAL A N 1
ATOM 2295 C CA . VAL A 1 303 ? -76.156 -2.294 68.964 1.00 64.00 303 VAL A CA 1
ATOM 2296 C C . VAL A 1 303 ? -76.593 -3.603 68.294 1.00 64.00 303 VAL A C 1
ATOM 2298 O O . VAL A 1 303 ? -77.667 -4.118 68.605 1.00 64.00 303 VAL A O 1
ATOM 2301 N N . GLY A 1 304 ? -75.746 -4.203 67.448 1.00 57.19 304 GLY A N 1
ATOM 2302 C CA . GLY A 1 304 ? -76.018 -5.507 66.834 1.00 57.19 304 GLY A CA 1
ATOM 2303 C C . GLY A 1 304 ? -76.125 -6.647 67.855 1.00 57.19 304 GLY A C 1
ATOM 2304 O O . GLY A 1 304 ? -77.013 -7.492 67.744 1.00 57.19 304 GLY A O 1
ATOM 2305 N N . GLY A 1 305 ? -75.284 -6.643 68.896 1.00 57.75 305 GLY A N 1
ATOM 2306 C CA . GLY A 1 305 ? -75.321 -7.648 69.964 1.00 57.75 305 GLY A CA 1
ATOM 2307 C C . GLY A 1 305 ? -76.595 -7.600 70.819 1.00 57.75 305 GLY A C 1
ATOM 2308 O O . GLY A 1 305 ? -77.154 -8.645 71.152 1.00 57.75 305 GLY A O 1
ATOM 2309 N N . VAL A 1 306 ? -77.113 -6.405 71.125 1.00 58.97 306 VAL A N 1
ATOM 2310 C CA . VAL A 1 306 ? -78.328 -6.240 71.951 1.00 58.97 306 VAL A CA 1
ATOM 2311 C C . VAL A 1 306 ? -79.599 -6.696 71.215 1.00 58.97 306 VAL A C 1
ATOM 2313 O O . VAL A 1 306 ? -80.514 -7.247 71.837 1.00 58.97 306 VAL A O 1
ATOM 2316 N N . ILE A 1 307 ? -79.650 -6.553 69.886 1.00 58.69 307 ILE A N 1
ATOM 2317 C CA . ILE A 1 307 ? -80.781 -7.031 69.070 1.00 58.69 307 ILE A CA 1
ATOM 2318 C C . ILE A 1 307 ? -80.841 -8.569 69.053 1.00 58.69 307 ILE A C 1
ATOM 2320 O O . ILE A 1 307 ? -81.925 -9.142 69.139 1.00 58.69 307 ILE A O 1
ATOM 2324 N N . ILE A 1 308 ? -79.695 -9.258 69.022 1.00 58.50 308 ILE A N 1
ATOM 2325 C CA . ILE A 1 308 ? -79.658 -10.732 69.035 1.00 58.50 308 ILE A CA 1
ATOM 2326 C C . ILE A 1 308 ? -80.080 -11.288 70.407 1.00 58.50 308 ILE A C 1
ATOM 2328 O O . ILE A 1 308 ? -80.834 -12.261 70.470 1.00 58.50 308 ILE A O 1
ATOM 2332 N N . ILE A 1 309 ? -79.673 -10.645 71.507 1.00 56.69 309 ILE A N 1
ATOM 2333 C CA . ILE A 1 309 ? -80.011 -11.097 72.870 1.00 56.69 309 ILE A CA 1
ATOM 2334 C C . ILE A 1 309 ? -81.505 -10.887 73.178 1.00 56.69 309 ILE A C 1
ATOM 2336 O O . ILE A 1 309 ? -82.152 -11.764 73.755 1.00 56.69 309 ILE A O 1
ATOM 2340 N N . THR A 1 310 ? -82.097 -9.773 72.733 1.00 53.41 310 THR A N 1
ATOM 2341 C CA . THR A 1 310 ? -83.540 -9.518 72.918 1.00 53.41 310 THR A CA 1
ATOM 2342 C C . THR A 1 310 ? -84.423 -10.431 72.061 1.00 53.41 310 THR A C 1
ATOM 2344 O O . THR A 1 310 ? -85.515 -10.801 72.495 1.00 53.41 310 THR A O 1
ATOM 2347 N N . HIS A 1 311 ? -83.948 -10.877 70.892 1.00 53.34 311 HIS A N 1
ATOM 2348 C CA . HIS A 1 311 ? -84.681 -11.840 70.064 1.00 53.34 311 HIS A CA 1
ATOM 2349 C C . HIS A 1 311 ? -84.658 -13.272 70.628 1.00 53.34 311 HIS A C 1
ATOM 2351 O O . HIS A 1 311 ? -85.605 -14.027 70.395 1.00 53.34 311 HIS A O 1
ATOM 2357 N N . PHE A 1 312 ? -83.617 -13.641 71.385 1.00 48.66 312 PHE A N 1
ATOM 2358 C CA . PHE A 1 312 ? -83.517 -14.957 72.028 1.00 48.66 312 PHE A CA 1
ATOM 2359 C C . PHE A 1 312 ? -84.364 -15.066 73.303 1.00 48.66 312 PHE A C 1
ATOM 2361 O O . PHE A 1 312 ? -85.043 -16.072 73.482 1.00 48.66 312 PHE A O 1
ATOM 2368 N N . HIS A 1 313 ? -84.445 -14.015 74.125 1.00 49.22 313 HIS A N 1
ATOM 2369 C CA . HIS A 1 313 ? -85.302 -14.030 75.323 1.00 49.22 313 HIS A CA 1
ATOM 2370 C C . HIS A 1 313 ? -86.811 -13.985 75.020 1.00 49.22 313 HIS A C 1
ATOM 2372 O O . HIS A 1 313 ? -87.616 -14.364 75.865 1.00 49.22 313 HIS A O 1
ATOM 2378 N N . LYS A 1 314 ? -87.220 -13.553 73.819 1.00 44.72 314 LYS A N 1
ATOM 2379 C CA . LYS A 1 314 ? -88.638 -13.530 73.414 1.00 44.72 314 LYS A CA 1
ATOM 2380 C C . LYS A 1 314 ? -89.157 -14.888 72.915 1.00 44.72 314 LYS A C 1
ATOM 2382 O O . LYS A 1 314 ? -90.360 -15.048 72.750 1.00 44.72 314 LYS A O 1
ATOM 2387 N N . LYS A 1 315 ? -88.278 -15.867 72.665 1.00 44.91 315 LYS A N 1
ATOM 2388 C CA . LYS A 1 315 ? -88.663 -17.163 72.077 1.00 44.91 315 LYS A CA 1
ATOM 2389 C C . LYS A 1 315 ? -88.931 -18.269 73.109 1.00 44.91 315 LYS A C 1
ATOM 2391 O O . LYS A 1 315 ? -89.418 -19.327 72.729 1.00 44.91 315 LYS A O 1
ATOM 2396 N N . GLU A 1 316 ? -88.661 -18.028 74.393 1.00 48.28 316 GLU A N 1
ATOM 2397 C CA . GLU A 1 316 ? -88.867 -19.011 75.472 1.00 48.28 316 GLU A CA 1
ATOM 2398 C C . GLU A 1 316 ? -90.246 -18.942 76.155 1.00 48.28 316 GLU A C 1
ATOM 2400 O O . GLU A 1 316 ? -90.548 -19.795 76.985 1.00 48.28 316 GLU A O 1
ATOM 2405 N N . THR A 1 317 ? 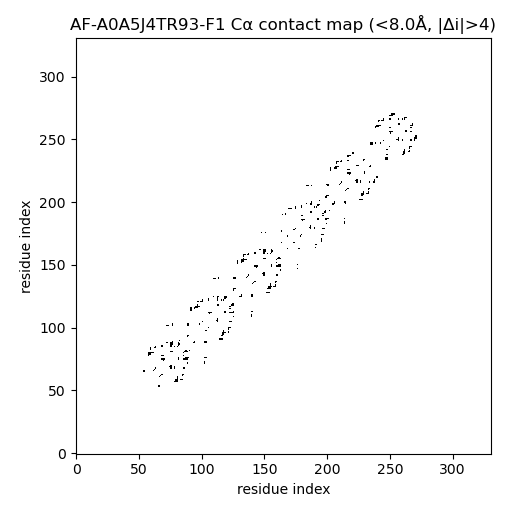-91.125 -17.999 75.791 1.00 48.81 317 THR A N 1
ATOM 2406 C CA . THR A 1 317 ? -92.463 -17.874 76.410 1.00 48.81 317 THR A CA 1
ATOM 2407 C C . THR A 1 317 ? -93.636 -18.458 75.612 1.00 48.81 317 THR A C 1
ATOM 2409 O O . THR A 1 317 ? -94.730 -18.509 76.161 1.00 48.81 317 THR A O 1
ATOM 2412 N N . ASP A 1 318 ? -93.439 -18.971 74.390 1.00 47.06 318 ASP A N 1
ATOM 2413 C CA . ASP A 1 318 ? -94.551 -19.443 73.530 1.00 47.06 318 ASP A CA 1
ATOM 2414 C C . ASP A 1 318 ? -94.591 -20.971 73.287 1.00 47.06 318 ASP A C 1
ATOM 2416 O O . ASP A 1 318 ? -95.319 -21.445 72.417 1.00 47.06 318 ASP A O 1
ATOM 2420 N N . ILE A 1 319 ? -93.848 -21.783 74.055 1.00 49.03 319 ILE A N 1
ATOM 2421 C CA . ILE A 1 319 ? -93.880 -23.259 73.951 1.00 49.03 319 ILE A CA 1
ATOM 2422 C C . ILE A 1 319 ? -94.470 -23.865 75.230 1.00 49.03 319 ILE A C 1
ATOM 2424 O O . ILE A 1 319 ? -93.812 -24.609 75.951 1.00 49.03 319 ILE A O 1
ATOM 2428 N N . ASN A 1 320 ? -95.722 -23.537 75.551 1.00 48.72 320 ASN A N 1
ATOM 2429 C CA . ASN A 1 320 ? -96.494 -24.352 76.490 1.00 48.72 320 ASN A CA 1
ATOM 2430 C C . ASN A 1 320 ? -98.001 -24.254 76.217 1.00 48.72 320 ASN A C 1
ATOM 2432 O O . ASN A 1 320 ? -98.702 -23.491 76.869 1.00 48.72 320 ASN A O 1
ATOM 2436 N N . GLN A 1 321 ? -98.469 -25.010 75.217 1.00 45.41 321 GLN A N 1
ATOM 2437 C CA . GLN A 1 321 ? -99.817 -25.598 75.094 1.00 45.41 321 GLN A CA 1
ATOM 2438 C C . GLN A 1 321 ? -99.857 -26.396 73.769 1.00 45.41 321 GLN A C 1
ATOM 2440 O O . GLN A 1 321 ? -99.841 -25.801 72.702 1.00 45.41 321 GLN A O 1
ATOM 2445 N N . ASN A 1 322 ? -99.623 -27.716 73.788 1.00 37.97 322 ASN A N 1
ATOM 2446 C CA . ASN A 1 322 ? -100.634 -28.800 73.845 1.00 37.97 322 ASN A CA 1
ATOM 2447 C C . ASN A 1 322 ? -101.278 -29.116 72.452 1.00 37.97 322 ASN A C 1
ATOM 2449 O O . ASN A 1 322 ? -101.165 -28.300 71.549 1.00 37.97 322 ASN A O 1
ATOM 2453 N N . PRO A 1 323 ? -101.885 -30.297 72.199 1.00 53.28 323 PRO A N 1
ATOM 2454 C CA . PRO A 1 323 ? -101.204 -31.457 71.618 1.00 53.28 323 PRO A CA 1
ATOM 2455 C C . PRO A 1 323 ? -101.996 -32.117 70.452 1.00 53.28 323 PRO A C 1
ATOM 2457 O O . PRO A 1 323 ? -103.106 -31.716 70.135 1.00 53.28 323 PRO A O 1
ATOM 2460 N N . GLN A 1 324 ? -101.438 -33.214 69.920 1.00 39.25 324 GLN A N 1
ATOM 2461 C CA . GLN A 1 324 ? -102.084 -34.333 69.198 1.00 39.25 324 GLN A CA 1
ATOM 2462 C C . GLN A 1 324 ? -102.905 -34.067 67.918 1.00 39.25 324 GLN A C 1
ATOM 2464 O O . GLN A 1 324 ? -103.914 -33.379 67.939 1.00 39.25 324 GLN A O 1
ATOM 2469 N N . GLN A 1 325 ? -102.575 -34.794 66.842 1.00 38.44 325 GLN A N 1
ATOM 2470 C CA . GLN A 1 325 ? -103.302 -35.979 66.318 1.00 38.44 325 GLN A CA 1
ATOM 2471 C C . GLN A 1 325 ? -102.491 -36.538 65.120 1.00 38.44 325 GLN A C 1
ATOM 2473 O O . GLN A 1 325 ? -102.033 -35.755 64.298 1.00 38.44 325 GLN A O 1
ATOM 2478 N N . ILE A 1 326 ? -101.961 -37.769 65.171 1.00 43.97 326 ILE A N 1
ATOM 2479 C CA . ILE A 1 326 ? -102.535 -39.080 64.771 1.00 43.97 326 ILE A CA 1
ATOM 2480 C C . ILE A 1 326 ? -102.726 -39.239 63.243 1.00 43.97 326 ILE A C 1
ATOM 2482 O O . ILE A 1 326 ? -103.224 -38.340 62.585 1.00 43.97 326 ILE A O 1
ATOM 2486 N N . GLU A 1 327 ? -102.403 -40.461 62.782 1.00 37.97 327 GLU A N 1
ATOM 2487 C CA . GLU A 1 327 ? -102.680 -41.142 61.496 1.00 37.97 327 GLU A CA 1
ATOM 2488 C C . GLU A 1 327 ? -101.564 -41.088 60.444 1.00 37.97 327 GLU A C 1
ATOM 2490 O O . GLU A 1 327 ? -101.022 -40.032 60.161 1.00 37.97 327 GLU A O 1
ATOM 2495 N N . LYS A 1 328 ? -101.194 -42.169 59.748 1.00 39.09 328 LYS A N 1
ATOM 2496 C CA . LYS A 1 328 ? -101.398 -43.633 59.831 1.00 39.09 328 LYS A CA 1
ATOM 2497 C C . LYS A 1 328 ? -100.641 -44.216 58.613 1.00 39.09 328 LYS A C 1
ATOM 2499 O O . LYS A 1 328 ? -100.454 -43.485 57.644 1.00 39.09 328 LYS A O 1
ATOM 2504 N N . ASN A 1 329 ? -100.373 -45.527 58.637 1.00 39.00 329 ASN A N 1
ATOM 2505 C CA . ASN A 1 329 ? -100.171 -46.419 57.473 1.00 39.00 329 ASN A CA 1
ATOM 2506 C C . ASN A 1 329 ? -98.799 -46.345 56.768 1.00 39.00 329 ASN A C 1
ATOM 2508 O O . ASN A 1 329 ? -98.219 -45.277 56.641 1.00 39.00 329 ASN A O 1
ATOM 2512 N N . ASP A 1 330 ? -98.210 -47.420 56.244 1.00 46.16 330 ASP A N 1
ATOM 2513 C CA . ASP A 1 330 ? -98.564 -48.844 56.128 1.00 46.16 330 ASP A CA 1
ATOM 2514 C C . ASP A 1 330 ? -97.264 -49.623 55.792 1.00 46.16 330 ASP A C 1
ATOM 2516 O O . ASP A 1 330 ? -96.344 -49.034 55.215 1.00 46.16 330 ASP A O 1
ATOM 2520 N N . TRP A 1 331 ? -97.298 -50.941 56.050 1.00 41.94 331 TRP A N 1
ATOM 2521 C CA . TRP A 1 331 ? -96.352 -52.033 55.709 1.00 41.94 331 TRP A CA 1
ATOM 2522 C C . TRP A 1 331 ? -95.189 -52.312 56.670 1.00 41.94 331 TRP A C 1
ATOM 2524 O O . TRP A 1 331 ? -94.236 -51.509 56.760 1.00 41.94 331 TRP A O 1
#

Solvent-accessible surface area (backbone atoms only — not comparable to full-atom values): 21135 Å² total; per-residue (Å²): 140,83,86,88,87,88,76,74,70,70,65,62,64,61,66,67,66,62,76,80,73,73,85,86,54,69,67,55,49,52,51,50,50,53,50,54,54,52,57,53,64,75,72,50,94,70,79,85,83,81,68,77,62,78,64,77,68,75,47,64,84,60,54,52,92,77,40,64,68,60,88,49,55,63,58,22,55,69,36,66,25,40,67,69,86,27,73,40,64,69,38,73,90,71,47,48,60,79,62,55,54,90,56,40,68,68,67,88,49,50,79,60,29,62,70,41,67,22,45,67,66,86,24,74,44,60,70,37,70,91,74,48,46,61,78,61,53,51,90,56,38,69,69,62,89,49,55,80,61,28,72,68,39,66,23,42,69,64,84,26,74,40,69,74,77,48,91,79,72,86,52,78,78,45,45,84,75,42,66,66,64,84,50,56,73,56,23,71,70,40,92,48,44,72,67,91,25,75,38,58,68,37,76,86,68,42,45,66,81,60,52,54,90,72,39,66,69,56,92,45,68,83,55,27,77,65,40,77,24,40,86,53,78,30,42,73,74,55,80,48,60,81,59,50,59,89,75,40,74,58,51,72,50,68,76,58,28,76,69,40,70,22,35,89,58,82,33,52,71,45,69,62,59,74,68,73,76,67,58,74,74,77,72,94,78,74,99,71,75,75,55,59,66,55,49,52,53,51,50,52,52,56,56,52,50,53,56,55,54,57,58,58,69,66,64,75,76,79,84,84,80,89,82,89,82,89,89,79,87,84,136

Mean predicted aligned error: 21.01 Å

Radius of gyration: 59.06 Å; Cα contacts (8 Å, |Δi|>4): 275; chains: 1; bounding box: 140×104×153 Å

Sequence (331 aa):
MIQGKDNHVLLLVQLQLQVLQQPSVRVKQILHSKSLILEKVVNDPRKGGLCPDPCAVIIESTSTSLCPCPDDQSLQFIDPRKGTTCPDPCDQQQLKSQTPIEICPCSTDPSQQINDPRKGGLCPNPCNSQLLNSSTPTEICPCSATPIIQILDPRKGGICPDPCSSSLLNSSAYIHICPCQTDPAQQILDPRKGGLCPDPCSSEFLNQSTSIEVCPCPLKQADFDKDKRKDGLCKCQVIFESTPKETCKCPSDQAELDQDPRKDGICKSAIVTQDDYYAPKPDEDDQSGLGWRKILLIVMLTVGGVIIITHFHKKETDINQNPQQIEKNDW

Secondary structure (DSSP, 8-state):
-----SSSSHHHHHHSSSTT---SSHHHHHHHHHHHHHHHHHT-TTTTTSS--TTSS--TT--TTTSPPPSSHHHHHH-TTBTTTB--TT-TTT--TT--TTTSPPPSSHHHHTT-TTBTTTBPPTT-TTT--TT--TTTSPPPSSHHHHHT-TTBTTTB--GGG-TT--SGGGTTTSPPPSSHHHHTT-TTBTTTB--TTSTTT--TT--TTTSPPPSSHHHHTT-TTTTTTTTTTS--TT--TTTSPPPSSHHHHHH-TTTTTTTTTTT--GGGGGS----S--TTSSHHHHHHHHHHHHHHHHHHHHHHHTSSSS-------------

Organism: NCBI:txid222440